Protein AF-A0A9W9A400-F1 (afdb_monomer_lite)

Sequence (236 aa):
MGVISFIRCAVALYGLTLEAFYPFDALPVSDEIKETLKAQAKNVNSSSAIISLSCLTSFLYLVAVFSVIHGAVRIAMYYRPKFRELVERCMAERALKAPNKKNHPKRTDLRSVMFNLLFSVLLIVNDIIFNRPEDASSFKEGVTERFEYLLQGVTSIAYAQFLALSCTFIFAVFFPAARAISRSCRQRRIAADKESRLTPSDMAEVEAEGQKTFILEQLVDLSDGFDAIFEKLESL

pLDDT: mean 72.25, std 14.84, range [34.72, 90.62]

Radius of gyration: 26.76 Å; chains: 1; bounding box: 77×36×77 Å

Organism: NCBI:txid40482

Foldseek 3Di:
DDPVLVVLVVLVVVLVVLVVCPVVPPPPDDPVVSVVSVVVSLVSLLVSLLVLVLVVLLVVVVVVVLVVLLVVLVVVVVVDVVLVVLLVVLVVVVVVVPPPPPDPPLVVVVVSVVVSNVVNVVSNVVSLQPVFPPPDPDSVRSSVVSVVVSCVSNVVVNVVSVVVVVVVVCCVLVVVLVVVVVVVVVVVVVVVVVCVVDDDDPPPPVVVVVNVSVNSSVSSVSNVVVVSVVVVVVVD

Secondary structure (DSSP, 8-state):
--HHHHHHHHHHHHHHHHHHT-SGGGS-S-HHHHHHHHHHHHHHHHHHHHHHHHHHHHHHHHHHHHHHHHHHHHHHHHH-HHHHHHHHHHHHHHHHH--------HHHHHHHHHHHHHHHHHHHHHHHHHT--TT-SSHHHHHHHHHHHHHHH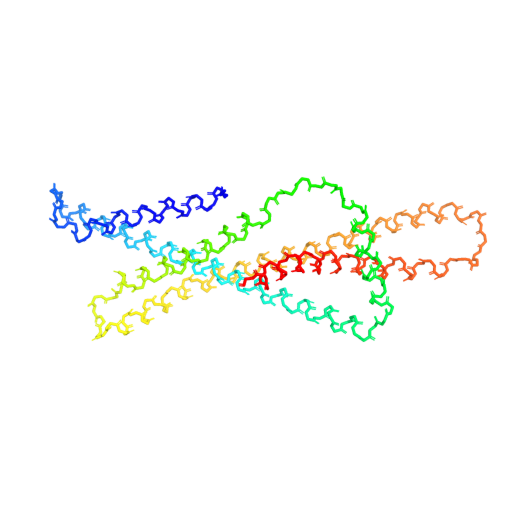HHHHHHHHHHHHHHHHHHHHHHHHHHHHHHHHHHHHHHHHHHTTS-GGGHHHHHHHHHHHHHHHHHHHHHHHHHHHHHHHHT-

Structure (mmCIF, N/CA/C/O backbone):
data_AF-A0A9W9A400-F1
#
_entry.id   AF-A0A9W9A400-F1
#
loop_
_atom_site.group_PDB
_atom_site.id
_atom_site.type_symbol
_atom_site.label_atom_id
_atom_site.label_alt_id
_atom_site.label_comp_id
_atom_site.label_asym_id
_atom_site.label_entity_id
_atom_site.label_seq_id
_atom_site.pdbx_PDB_ins_code
_atom_site.Cartn_x
_atom_site.Cartn_y
_atom_site.Cartn_z
_atom_site.occupancy
_atom_site.B_iso_or_equiv
_atom_site.auth_seq_id
_atom_site.auth_comp_id
_atom_site.auth_asym_id
_atom_site.auth_atom_id
_atom_site.pdbx_PDB_model_num
ATOM 1 N N . MET A 1 1 ? 10.697 -11.596 8.176 1.00 53.69 1 MET A N 1
ATOM 2 C CA . MET A 1 1 ? 9.603 -10.647 8.467 1.00 53.69 1 MET A CA 1
ATOM 3 C C . MET A 1 1 ? 10.269 -9.343 8.877 1.00 53.69 1 MET A C 1
ATOM 5 O O . MET A 1 1 ? 11.117 -9.388 9.757 1.00 53.69 1 MET A O 1
ATOM 9 N N . GLY A 1 2 ? 10.040 -8.238 8.163 1.00 67.06 2 GLY A N 1
ATOM 10 C CA . GLY A 1 2 ? 10.716 -6.967 8.466 1.00 67.06 2 GLY A CA 1
ATOM 11 C C . GLY A 1 2 ? 10.220 -6.350 9.778 1.00 67.06 2 GLY A C 1
ATOM 12 O O . GLY A 1 2 ? 9.081 -6.597 10.170 1.00 67.06 2 GLY A O 1
ATOM 13 N N . VAL A 1 3 ? 11.045 -5.518 10.424 1.00 69.50 3 VAL A N 1
ATOM 14 C CA . VAL A 1 3 ? 10.740 -4.843 11.707 1.00 69.50 3 VAL A CA 1
ATOM 15 C C . VAL A 1 3 ? 9.393 -4.105 11.666 1.00 69.50 3 VAL A C 1
ATOM 17 O O . VAL A 1 3 ? 8.606 -4.196 12.599 1.00 69.50 3 VAL A O 1
ATOM 20 N N . ILE A 1 4 ? 9.069 -3.464 10.540 1.00 67.75 4 ILE A N 1
ATOM 21 C CA . ILE A 1 4 ? 7.796 -2.752 10.335 1.00 67.75 4 ILE A CA 1
ATOM 22 C C . ILE A 1 4 ? 6.593 -3.711 10.347 1.00 67.75 4 ILE A C 1
ATOM 24 O O . ILE A 1 4 ? 5.561 -3.411 10.941 1.00 67.75 4 ILE A O 1
ATOM 28 N N . SER A 1 5 ? 6.723 -4.883 9.720 1.00 68.94 5 SER A N 1
ATOM 29 C CA . SER A 1 5 ? 5.661 -5.900 9.690 1.00 68.94 5 SER A CA 1
ATOM 30 C C . SER A 1 5 ? 5.451 -6.516 11.077 1.00 68.94 5 SER A C 1
ATOM 32 O O . SER A 1 5 ? 4.313 -6.740 11.480 1.00 68.94 5 SER A O 1
ATOM 34 N N . PHE A 1 6 ? 6.532 -6.696 11.846 1.00 75.38 6 PHE A N 1
ATOM 35 C CA . PHE A 1 6 ? 6.458 -7.141 13.238 1.00 75.38 6 PHE A CA 1
ATOM 36 C C . PHE A 1 6 ? 5.737 -6.124 14.134 1.00 75.38 6 PHE A C 1
ATOM 38 O O . PHE A 1 6 ? 4.809 -6.500 14.842 1.00 75.38 6 PHE A O 1
ATOM 45 N N . ILE A 1 7 ? 6.096 -4.836 14.052 1.00 76.69 7 ILE A N 1
ATOM 46 C CA . ILE A 1 7 ? 5.436 -3.767 14.821 1.00 76.69 7 ILE A CA 1
ATOM 47 C C . ILE A 1 7 ? 3.944 -3.697 14.478 1.00 76.69 7 ILE A C 1
ATOM 49 O O . ILE A 1 7 ? 3.112 -3.640 15.379 1.00 76.69 7 ILE A O 1
ATOM 53 N N . ARG A 1 8 ? 3.583 -3.771 13.189 1.00 73.94 8 ARG A N 1
ATOM 54 C CA . ARG A 1 8 ? 2.172 -3.794 12.769 1.00 73.94 8 ARG A CA 1
ATOM 55 C C . ARG A 1 8 ? 1.418 -4.993 13.333 1.00 73.94 8 ARG A C 1
ATOM 57 O O . ARG A 1 8 ? 0.301 -4.820 13.805 1.00 73.94 8 ARG A O 1
ATOM 64 N N . CYS A 1 9 ? 2.026 -6.180 13.320 1.00 76.31 9 CYS A N 1
ATOM 65 C CA . CYS A 1 9 ? 1.420 -7.367 13.920 1.00 76.31 9 CYS A CA 1
ATOM 66 C C . CYS A 1 9 ? 1.257 -7.216 15.435 1.00 76.31 9 CYS A C 1
ATOM 68 O O . CYS A 1 9 ? 0.213 -7.579 15.955 1.00 76.31 9 CYS A O 1
ATOM 70 N N . ALA A 1 10 ? 2.243 -6.652 16.138 1.00 80.50 10 ALA A N 1
ATOM 71 C CA . ALA A 1 10 ? 2.168 -6.436 17.581 1.00 80.50 10 ALA A CA 1
ATOM 72 C C . ALA A 1 10 ? 1.055 -5.445 17.964 1.00 80.50 10 ALA A C 1
ATOM 74 O O . ALA A 1 10 ? 0.279 -5.726 18.871 1.00 80.50 10 ALA A O 1
ATOM 75 N N . VAL A 1 11 ? 0.933 -4.325 17.243 1.00 78.69 11 VAL A N 1
ATOM 76 C CA . VAL A 1 11 ? -0.131 -3.326 17.466 1.00 78.69 11 VAL A CA 1
ATOM 77 C C . VAL A 1 11 ? -1.513 -3.916 17.188 1.00 78.69 11 VAL A C 1
ATOM 79 O O . VAL A 1 11 ? -2.446 -3.701 17.953 1.00 78.69 11 VAL A O 1
ATOM 82 N N . ALA A 1 12 ? -1.641 -4.697 16.120 1.00 75.19 12 ALA A N 1
ATOM 83 C CA . ALA A 1 12 ? -2.888 -5.363 15.776 1.00 75.19 12 ALA A CA 1
ATOM 84 C C . ALA A 1 12 ? -3.260 -6.482 16.758 1.00 75.19 12 ALA A C 1
ATOM 86 O O . ALA A 1 12 ? -4.414 -6.581 17.150 1.00 75.19 12 ALA A O 1
ATOM 87 N N . LEU A 1 13 ? -2.295 -7.295 17.200 1.00 81.38 13 LEU A N 1
ATOM 88 C CA . LEU A 1 13 ? -2.511 -8.291 18.252 1.00 81.38 13 LEU A CA 1
ATOM 89 C C . LEU A 1 13 ? -2.927 -7.623 19.560 1.00 81.38 13 LEU A C 1
ATOM 91 O O . LEU A 1 13 ? -3.799 -8.139 20.249 1.00 81.38 13 LEU A O 1
ATOM 95 N N . TYR A 1 14 ? -2.344 -6.470 19.886 1.00 79.81 14 TYR A N 1
ATOM 96 C CA . TYR A 1 14 ? -2.751 -5.679 21.039 1.00 79.81 14 TYR A CA 1
ATOM 97 C C . TYR A 1 14 ? -4.201 -5.186 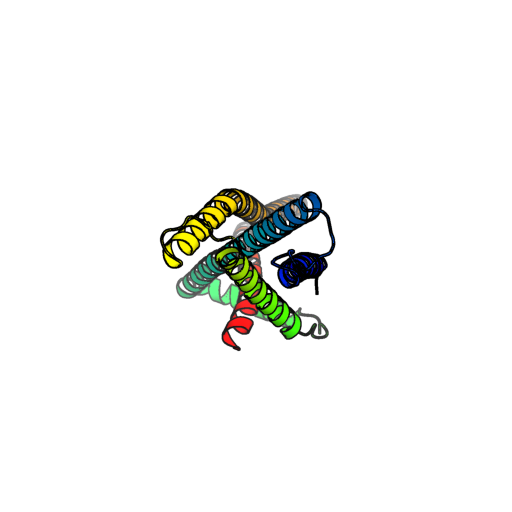20.909 1.00 79.81 14 TYR A C 1
ATOM 99 O O . TYR A 1 14 ? -4.983 -5.387 21.833 1.00 79.81 14 TYR A O 1
ATOM 107 N N . GLY A 1 15 ? -4.585 -4.636 19.750 1.00 74.50 15 GLY A N 1
ATOM 108 C CA . GLY A 1 15 ? -5.971 -4.244 19.460 1.00 74.50 15 GLY A CA 1
ATOM 109 C C . GLY A 1 15 ? -6.955 -5.414 19.565 1.00 74.50 15 GLY A C 1
ATOM 110 O O . GLY A 1 15 ? -7.919 -5.333 20.317 1.00 74.50 15 GLY A O 1
ATOM 111 N N . LEU A 1 16 ? -6.646 -6.544 18.922 1.00 75.75 16 LEU A N 1
ATOM 112 C CA . LEU A 1 16 ? -7.448 -7.774 18.994 1.00 75.75 16 LEU A CA 1
ATOM 113 C C . LEU A 1 16 ? -7.561 -8.318 20.422 1.00 75.75 16 LEU A C 1
ATOM 115 O O . LEU A 1 16 ? -8.601 -8.837 20.814 1.00 75.75 16 LEU A O 1
ATOM 119 N N . THR A 1 17 ? -6.492 -8.207 21.212 1.00 78.88 17 THR A N 1
ATOM 120 C CA . THR A 1 17 ? -6.514 -8.624 22.618 1.00 78.88 17 THR A CA 1
ATOM 121 C C . THR A 1 17 ? -7.458 -7.734 23.415 1.00 78.88 17 THR A C 1
ATOM 123 O O . THR A 1 17 ? -8.245 -8.254 24.194 1.00 78.88 17 THR A O 1
ATOM 126 N N . LEU A 1 18 ? -7.429 -6.414 23.202 1.00 74.19 18 LEU A N 1
ATOM 127 C CA . LEU A 1 18 ? -8.376 -5.493 23.836 1.00 74.19 18 LEU A CA 1
ATOM 128 C C . LEU A 1 18 ? -9.826 -5.788 23.420 1.00 74.19 18 LEU A C 1
ATOM 130 O O . LEU A 1 18 ? -10.710 -5.764 24.270 1.00 74.19 18 LEU A O 1
ATOM 134 N N . GLU A 1 19 ? -10.066 -6.122 22.152 1.00 72.00 19 GLU A N 1
ATOM 135 C CA . GLU A 1 19 ? -11.392 -6.515 21.654 1.00 72.00 19 GLU A CA 1
ATOM 136 C C . GLU A 1 19 ? -11.893 -7.839 22.231 1.00 72.00 19 GLU A C 1
ATOM 138 O O . GLU A 1 19 ? -13.085 -7.973 22.487 1.00 72.00 19 GLU A O 1
ATOM 143 N N . ALA A 1 20 ? -11.011 -8.809 22.483 1.00 74.88 20 ALA A N 1
ATOM 144 C CA . ALA A 1 20 ? -11.396 -10.085 23.089 1.00 74.88 20 ALA A CA 1
ATOM 145 C C . ALA A 1 20 ? -11.971 -9.924 24.508 1.00 74.88 20 ALA A C 1
ATOM 147 O O . ALA A 1 20 ? -12.692 -10.799 24.986 1.00 74.88 20 ALA A O 1
ATOM 148 N N . PHE A 1 21 ? -11.664 -8.807 25.173 1.00 73.69 21 PHE A N 1
ATOM 149 C CA . PHE A 1 21 ? -12.227 -8.441 26.470 1.00 73.69 21 PHE A CA 1
ATOM 150 C C . PHE A 1 21 ? -13.406 -7.464 26.358 1.00 73.69 21 PHE A C 1
ATOM 152 O O . PHE A 1 21 ? -13.886 -6.996 27.387 1.00 73.69 21 PHE A O 1
ATOM 159 N N . TYR A 1 22 ? -13.879 -7.156 25.144 1.00 68.38 22 TYR A N 1
ATOM 160 C CA . TYR A 1 22 ? -15.044 -6.306 24.922 1.00 68.38 22 TYR A CA 1
ATOM 161 C C . TYR A 1 22 ? -16.354 -7.125 24.937 1.00 68.38 22 TYR A C 1
ATOM 163 O O . TYR A 1 22 ? -16.426 -8.168 24.284 1.00 68.38 22 TYR A O 1
ATOM 171 N N . PRO A 1 23 ? -17.422 -6.650 25.606 1.00 65.38 23 PRO A N 1
ATOM 172 C CA . PRO A 1 23 ? -17.461 -5.461 26.454 1.00 65.38 23 PRO A CA 1
ATOM 173 C C . PRO A 1 23 ? -16.720 -5.696 27.783 1.00 65.38 23 PRO A C 1
ATOM 175 O O . PRO A 1 23 ? -16.817 -6.769 28.379 1.00 65.38 23 PRO A O 1
ATOM 178 N N . PHE A 1 24 ? -15.996 -4.679 28.268 1.00 75.44 24 PHE A N 1
ATOM 179 C CA . PHE A 1 24 ? -15.143 -4.743 29.472 1.00 75.44 24 PHE A CA 1
ATOM 180 C C . PHE A 1 24 ? -15.926 -4.901 30.795 1.00 75.44 24 PHE A C 1
ATOM 182 O O . PHE A 1 24 ? -15.381 -4.714 31.884 1.00 75.44 24 PHE A O 1
ATOM 189 N N . ASP A 1 25 ? -17.206 -5.258 30.717 1.00 66.88 25 ASP A N 1
ATOM 190 C CA . ASP A 1 25 ? -18.151 -5.356 31.827 1.00 66.88 25 ASP A CA 1
ATOM 191 C C . ASP A 1 25 ? -17.768 -6.457 32.817 1.00 66.88 25 ASP A C 1
ATOM 193 O O . ASP A 1 25 ? -17.980 -6.315 34.020 1.00 66.88 25 ASP A O 1
ATOM 197 N N . ALA A 1 26 ? -17.153 -7.530 32.313 1.00 71.81 26 ALA A N 1
ATOM 198 C CA . ALA A 1 26 ? -16.710 -8.671 33.107 1.00 71.81 26 ALA A CA 1
ATOM 199 C C . ALA A 1 26 ? -15.406 -8.413 33.887 1.00 71.81 26 ALA A C 1
ATOM 201 O O . ALA A 1 26 ? -15.023 -9.235 34.722 1.00 71.81 26 ALA A O 1
ATOM 202 N N . LEU A 1 27 ? -14.705 -7.300 33.629 1.00 75.50 27 LEU A N 1
ATOM 203 C CA . LEU A 1 27 ? -13.474 -6.970 34.341 1.00 75.50 27 LEU A CA 1
ATOM 204 C C . LEU A 1 27 ? -13.799 -6.293 35.687 1.00 75.50 27 LEU A C 1
ATOM 206 O O . LEU A 1 27 ? -14.535 -5.301 35.707 1.00 75.50 27 LEU A O 1
ATOM 210 N N . PRO A 1 28 ? -13.223 -6.765 36.813 1.00 80.88 28 PRO A N 1
ATOM 211 C CA . PRO A 1 28 ? -13.422 -6.183 38.142 1.00 80.88 28 PRO A CA 1
ATOM 212 C C . PRO A 1 28 ? -12.569 -4.914 38.321 1.00 80.88 28 PRO A C 1
ATOM 214 O O . PRO A 1 28 ? -11.725 -4.825 39.210 1.00 80.88 28 PRO A O 1
ATOM 217 N N . VAL A 1 29 ? -12.749 -3.942 37.431 1.00 83.75 29 VAL A N 1
ATOM 218 C CA . VAL A 1 29 ? -12.046 -2.652 37.407 1.00 83.75 29 VAL A CA 1
ATOM 219 C C . VAL A 1 29 ? -13.053 -1.506 37.465 1.00 83.75 29 VAL A C 1
ATOM 221 O O . VAL A 1 29 ? -14.236 -1.704 37.184 1.00 83.75 29 VAL A O 1
ATOM 224 N N . SER A 1 30 ? -12.594 -0.313 37.852 1.00 87.44 30 SER A N 1
ATOM 225 C CA . SER A 1 30 ? -13.452 0.873 37.926 1.00 87.44 30 SER A CA 1
ATOM 226 C C . SER A 1 30 ? -13.994 1.268 36.551 1.00 87.44 30 SER A C 1
ATOM 228 O O . SER A 1 30 ? -13.349 1.037 35.526 1.00 87.44 30 SER A O 1
ATOM 230 N N . ASP A 1 31 ? -15.161 1.912 36.531 1.00 84.56 31 ASP A N 1
ATOM 231 C CA . ASP A 1 31 ? -15.805 2.353 35.287 1.00 84.56 31 ASP A CA 1
ATOM 232 C C . ASP A 1 31 ? -14.928 3.341 34.499 1.00 84.56 31 ASP A C 1
ATOM 234 O O . ASP A 1 31 ? -14.862 3.279 33.275 1.00 84.56 31 ASP A O 1
ATOM 238 N N . GLU A 1 32 ? -14.145 4.171 35.193 1.00 86.12 32 GLU A N 1
ATOM 239 C CA . GLU A 1 32 ? -13.157 5.067 34.576 1.00 86.12 32 GLU A CA 1
ATOM 240 C C . GLU A 1 32 ? -12.069 4.300 33.798 1.00 86.12 32 GLU A C 1
ATOM 242 O O . GLU A 1 32 ? -11.685 4.688 32.690 1.00 86.12 32 GLU A O 1
ATOM 247 N N . ILE A 1 33 ? -11.599 3.169 34.339 1.00 84.31 33 ILE A N 1
ATOM 248 C CA . ILE A 1 33 ? -10.627 2.303 33.656 1.00 84.31 33 ILE A CA 1
ATOM 249 C C . ILE A 1 33 ? -11.282 1.629 32.445 1.00 84.31 33 ILE A C 1
ATOM 251 O O . ILE A 1 33 ? -10.643 1.523 31.397 1.00 84.31 33 ILE A O 1
ATOM 255 N N . LYS A 1 34 ? -12.552 1.216 32.544 1.00 81.94 34 LYS A N 1
ATOM 256 C CA . LYS A 1 34 ? -13.293 0.611 31.422 1.00 81.94 34 LYS A CA 1
ATOM 257 C C . LYS A 1 34 ? -13.470 1.588 30.263 1.00 81.94 34 LYS A C 1
ATOM 259 O O . LYS A 1 34 ? -13.179 1.228 29.124 1.00 81.94 34 LYS A O 1
ATOM 264 N N . GLU A 1 35 ? -13.873 2.825 30.547 1.00 84.25 35 GLU A N 1
ATOM 265 C CA . GLU A 1 35 ? -14.009 3.875 29.530 1.00 84.25 35 GLU A CA 1
ATOM 266 C C . GLU A 1 35 ? -12.662 4.213 28.882 1.00 84.25 35 GLU A C 1
ATOM 268 O O . GLU A 1 35 ? -12.559 4.337 27.659 1.00 84.25 35 GLU A O 1
ATOM 273 N N . THR A 1 36 ? -11.590 4.259 29.679 1.00 86.75 36 THR A N 1
ATOM 274 C CA . THR A 1 36 ? -10.231 4.468 29.160 1.00 86.75 36 THR A CA 1
ATOM 275 C C . THR A 1 36 ? -9.800 3.330 28.229 1.00 86.75 36 THR A C 1
ATOM 277 O O . THR A 1 36 ? -9.277 3.585 27.143 1.00 86.75 36 THR A O 1
ATOM 280 N N . LEU A 1 37 ? -10.057 2.072 28.605 1.00 83.25 37 LEU A N 1
ATOM 281 C CA . LEU A 1 37 ? -9.760 0.901 27.774 1.00 83.25 37 LEU A CA 1
ATOM 282 C C . LEU A 1 37 ? -10.594 0.885 26.486 1.00 83.25 37 LEU A C 1
ATOM 284 O O . LEU A 1 37 ? -10.052 0.595 25.418 1.00 83.25 37 LEU A O 1
ATOM 288 N N . LYS A 1 38 ? -11.878 1.265 26.555 1.00 82.81 38 LYS A N 1
ATOM 289 C CA . LYS A 1 38 ? -12.756 1.423 25.383 1.00 82.81 38 LYS A CA 1
ATOM 290 C C . LYS A 1 38 ? -12.210 2.479 24.423 1.00 82.81 38 LYS A C 1
ATOM 292 O O . LYS A 1 38 ? -12.073 2.211 23.227 1.00 82.81 38 LYS A O 1
ATOM 297 N N . ALA A 1 39 ? -11.826 3.647 24.937 1.00 84.00 39 ALA A N 1
ATOM 298 C CA . ALA A 1 39 ? -11.221 4.709 24.139 1.00 84.00 39 ALA A CA 1
ATOM 299 C C . ALA A 1 39 ? -9.888 4.271 23.509 1.00 84.00 39 ALA A C 1
ATOM 301 O O . ALA A 1 39 ? -9.633 4.540 22.332 1.00 84.00 39 ALA A O 1
ATOM 302 N N . GLN A 1 40 ? -9.052 3.551 24.262 1.00 84.19 40 GLN A N 1
ATOM 303 C CA . GLN A 1 40 ? -7.773 3.047 23.774 1.00 84.19 40 GLN A CA 1
ATOM 304 C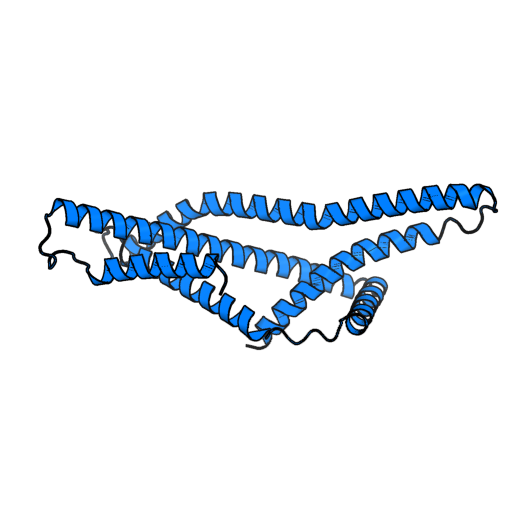 C . GLN A 1 40 ? -7.951 2.000 22.669 1.00 84.19 40 GLN A C 1
ATOM 306 O O . GLN A 1 40 ? -7.300 2.115 21.630 1.00 84.19 40 GLN A O 1
ATOM 311 N N . ALA A 1 41 ? -8.848 1.027 22.850 1.00 82.88 41 ALA A N 1
ATOM 312 C CA . ALA A 1 41 ? -9.163 0.014 21.843 1.00 82.88 41 ALA A CA 1
ATOM 313 C C . ALA A 1 41 ? -9.656 0.668 20.544 1.00 82.88 41 ALA A C 1
ATOM 315 O O . ALA A 1 41 ? -9.104 0.421 19.469 1.00 82.88 41 ALA A O 1
ATOM 316 N N . LYS A 1 42 ? -10.607 1.607 20.657 1.00 83.44 42 LYS A N 1
ATOM 317 C CA . LYS A 1 42 ? -11.120 2.386 19.523 1.00 83.44 42 LYS A CA 1
ATOM 318 C C . LYS A 1 42 ? -10.006 3.139 18.795 1.00 83.44 42 LYS A C 1
ATOM 320 O O . LYS A 1 42 ? -9.920 3.078 17.570 1.00 83.44 42 LYS A O 1
ATOM 325 N N . ASN A 1 43 ? -9.123 3.814 19.530 1.00 85.19 43 ASN A N 1
ATOM 326 C CA . ASN A 1 43 ? -8.039 4.597 18.938 1.00 85.19 43 ASN A CA 1
ATOM 327 C C . ASN A 1 43 ? -6.974 3.722 18.254 1.00 85.19 43 ASN A C 1
ATOM 329 O O . ASN A 1 43 ? -6.519 4.043 17.152 1.00 85.19 43 ASN A O 1
ATOM 333 N N . VAL A 1 44 ? -6.591 2.603 18.878 1.00 85.69 44 VAL A N 1
ATOM 334 C CA . VAL A 1 44 ? -5.625 1.646 18.315 1.00 85.69 44 VAL A CA 1
ATOM 335 C C . VAL A 1 44 ? -6.175 1.034 17.031 1.00 85.69 44 VAL A C 1
ATOM 337 O O . VAL A 1 44 ? -5.480 1.038 16.012 1.00 85.69 44 VAL A O 1
ATOM 340 N N . ASN A 1 45 ? -7.432 0.592 17.044 1.00 85.88 45 ASN A N 1
ATOM 341 C CA . ASN A 1 45 ? -8.095 0.037 15.869 1.00 85.88 45 ASN A CA 1
ATOM 342 C C . ASN A 1 45 ? -8.186 1.062 14.740 1.00 85.88 45 ASN A C 1
ATOM 344 O O . ASN A 1 45 ? -7.706 0.788 13.639 1.00 85.88 45 ASN A O 1
ATOM 348 N N . SER A 1 46 ? -8.659 2.274 15.042 1.00 86.25 46 SER A N 1
ATOM 349 C CA . SER A 1 46 ? -8.758 3.368 14.072 1.00 86.25 46 SER A CA 1
ATOM 350 C C . SER A 1 46 ? -7.405 3.696 13.446 1.00 86.25 46 SER A C 1
ATOM 352 O O . SER A 1 46 ? -7.281 3.791 12.226 1.00 86.25 46 SER A O 1
ATOM 354 N N . SER A 1 47 ? -6.361 3.829 14.265 1.00 84.88 47 SER A N 1
ATOM 355 C CA . SER A 1 47 ? -5.008 4.122 13.785 1.00 84.88 47 SER A CA 1
ATOM 356 C C . SER A 1 47 ? -4.460 2.981 12.924 1.00 84.88 47 SER A C 1
ATOM 358 O O . SER A 1 47 ? -3.861 3.216 11.873 1.00 84.88 47 SER A O 1
ATOM 360 N N . SER A 1 48 ? -4.697 1.731 13.331 1.00 86.19 48 SER A N 1
ATOM 361 C CA . SER A 1 48 ? -4.256 0.548 12.589 1.00 86.19 48 SER A CA 1
ATOM 362 C C . SER A 1 48 ? -4.954 0.417 11.231 1.00 86.19 48 SER A C 1
ATOM 364 O O . SER A 1 48 ? -4.298 0.066 10.244 1.00 86.19 48 SER A O 1
ATOM 366 N N . ALA A 1 49 ? -6.241 0.766 11.151 1.00 87.56 49 ALA A N 1
ATOM 367 C CA . ALA A 1 49 ? -7.021 0.785 9.921 1.00 87.56 49 ALA A CA 1
ATOM 368 C C . ALA A 1 49 ? -6.545 1.891 8.974 1.00 87.56 49 ALA A C 1
ATOM 370 O O . ALA A 1 49 ? -6.305 1.612 7.801 1.00 87.56 49 ALA A O 1
ATOM 371 N N . ILE A 1 50 ? -6.298 3.105 9.482 1.00 87.75 50 ILE A N 1
ATOM 372 C CA . ILE A 1 50 ? -5.750 4.222 8.693 1.00 87.75 50 ILE A CA 1
ATOM 373 C C . ILE A 1 50 ? -4.383 3.854 8.102 1.00 87.75 50 ILE A C 1
ATOM 375 O O . ILE A 1 50 ? -4.169 3.996 6.898 1.00 87.75 50 ILE A O 1
ATOM 379 N N . ILE A 1 51 ? -3.463 3.324 8.917 1.00 86.94 51 ILE A N 1
ATOM 380 C CA . ILE A 1 51 ? -2.137 2.886 8.447 1.00 86.94 51 ILE A CA 1
ATOM 381 C C . ILE A 1 51 ? -2.273 1.778 7.395 1.00 86.94 51 ILE A C 1
ATOM 383 O O . ILE A 1 51 ? -1.553 1.766 6.394 1.00 86.94 51 ILE A O 1
ATOM 387 N N . SER A 1 52 ? -3.199 0.844 7.608 1.00 88.50 52 SER A N 1
ATOM 388 C CA . SER A 1 52 ? -3.429 -0.284 6.707 1.00 88.50 52 SER A CA 1
ATOM 389 C C . SER A 1 52 ? -4.008 0.143 5.366 1.00 88.50 52 SER A C 1
ATOM 391 O O . SER A 1 52 ? -3.496 -0.276 4.328 1.00 88.50 52 SER A O 1
ATOM 393 N N . LEU A 1 53 ? -5.003 1.027 5.378 1.00 89.31 53 LEU A N 1
ATOM 394 C CA . LEU A 1 53 ? -5.600 1.597 4.178 1.00 89.31 53 LEU A CA 1
ATOM 395 C C . LEU A 1 53 ? -4.586 2.465 3.421 1.00 89.31 53 LEU A C 1
ATOM 397 O O . LEU A 1 53 ? -4.448 2.326 2.213 1.00 89.31 53 LEU A O 1
ATOM 401 N N . SER A 1 54 ? -3.783 3.262 4.124 1.00 86.69 54 SER A N 1
ATOM 402 C CA . SER A 1 54 ? -2.672 4.019 3.534 1.00 86.69 54 SER A CA 1
ATOM 403 C C . SER A 1 54 ? -1.632 3.116 2.847 1.00 86.69 54 SER A C 1
ATOM 405 O O . SER A 1 54 ? -1.200 3.400 1.725 1.00 86.69 54 SER A O 1
ATOM 407 N N . CYS A 1 55 ? -1.264 1.993 3.472 1.00 84.81 55 CYS A N 1
ATOM 408 C CA . CYS A 1 55 ? -0.368 1.004 2.869 1.00 84.81 55 CYS A CA 1
ATOM 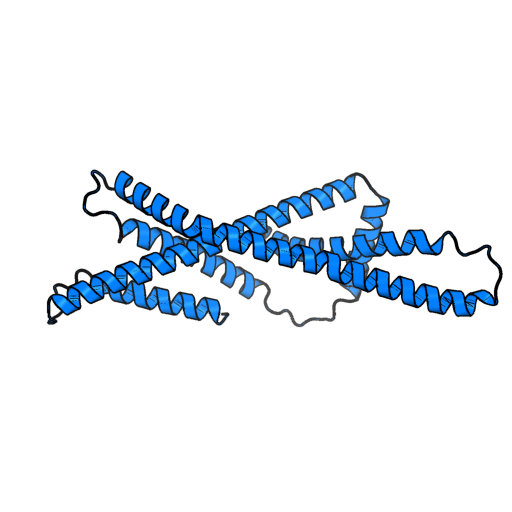409 C C . CYS A 1 55 ? -0.977 0.347 1.625 1.00 84.81 55 CYS A C 1
ATOM 411 O O . CYS A 1 55 ? -0.274 0.169 0.630 1.00 84.81 55 CYS A O 1
ATOM 413 N N . LEU A 1 56 ? -2.267 0.002 1.668 1.00 88.44 56 LEU A N 1
ATOM 414 C CA . LEU A 1 56 ? -2.978 -0.589 0.535 1.00 88.44 56 LEU A CA 1
ATOM 415 C C . LEU A 1 56 ? -3.048 0.391 -0.642 1.00 88.44 56 LEU A C 1
ATOM 417 O O . LEU A 1 56 ? -2.687 0.039 -1.761 1.00 88.44 56 LEU A O 1
ATOM 421 N N . THR A 1 57 ? -3.424 1.640 -0.374 1.00 87.31 57 THR A N 1
ATOM 422 C CA . THR A 1 57 ? -3.478 2.718 -1.367 1.00 87.31 57 THR A CA 1
ATOM 423 C C . THR A 1 57 ? -2.108 2.980 -1.995 1.00 87.31 57 THR A C 1
ATOM 425 O O . THR A 1 57 ? -1.997 3.076 -3.216 1.00 87.31 57 THR A O 1
ATOM 428 N N . SER A 1 58 ? -1.043 3.018 -1.188 1.00 83.69 58 SER A N 1
ATOM 429 C CA . SER A 1 58 ? 0.332 3.151 -1.690 1.00 83.69 58 SER A CA 1
ATOM 430 C C . SER A 1 58 ? 0.746 1.969 -2.570 1.00 83.69 58 SER A C 1
ATOM 432 O O . SER A 1 58 ? 1.355 2.164 -3.620 1.00 83.69 58 SER A O 1
ATOM 434 N N . PHE A 1 59 ? 0.402 0.742 -2.172 1.00 84.94 59 PHE A N 1
ATOM 435 C CA . PHE A 1 59 ? 0.684 -0.454 -2.963 1.00 84.94 59 PHE A CA 1
ATOM 436 C C . PHE A 1 59 ? -0.034 -0.416 -4.319 1.00 84.94 59 PHE A C 1
ATOM 438 O O . PHE A 1 59 ? 0.603 -0.625 -5.349 1.00 84.94 59 PHE A O 1
ATOM 445 N N . LEU A 1 60 ? -1.328 -0.083 -4.334 1.00 87.12 60 LEU A N 1
ATOM 446 C CA . LEU A 1 60 ? -2.112 0.050 -5.565 1.00 87.12 60 LEU A CA 1
ATOM 447 C C . LEU A 1 60 ? -1.555 1.140 -6.485 1.00 87.12 60 LEU A C 1
ATOM 449 O O . LEU A 1 60 ? -1.449 0.929 -7.691 1.00 87.12 60 LEU A O 1
ATOM 453 N N . TYR A 1 61 ? -1.146 2.277 -5.920 1.00 85.00 61 TYR A N 1
ATOM 454 C CA . TYR A 1 61 ? -0.499 3.344 -6.677 1.00 85.00 61 TYR A CA 1
ATOM 455 C C . TYR A 1 61 ? 0.798 2.872 -7.341 1.00 85.00 61 TYR A C 1
ATOM 457 O O . TYR A 1 61 ? 0.995 3.109 -8.530 1.00 85.00 61 TYR A O 1
ATOM 465 N N . LEU A 1 62 ? 1.660 2.159 -6.608 1.00 82.69 62 LEU A N 1
ATOM 466 C CA . LEU A 1 62 ? 2.889 1.600 -7.173 1.00 82.69 62 LEU A CA 1
ATOM 467 C C . LEU A 1 62 ? 2.584 0.622 -8.312 1.00 82.69 62 LEU A C 1
ATOM 469 O O . LEU A 1 62 ? 3.166 0.747 -9.385 1.00 82.69 62 LEU A O 1
ATOM 473 N N . VAL A 1 63 ? 1.634 -0.298 -8.119 1.00 83.88 63 VAL A N 1
ATOM 474 C CA . VAL A 1 63 ? 1.195 -1.228 -9.174 1.00 83.88 63 VAL A CA 1
ATOM 475 C C . VAL A 1 63 ? 0.696 -0.470 -10.408 1.00 83.88 63 VAL A C 1
ATOM 477 O O . VAL A 1 63 ? 1.061 -0.828 -11.528 1.00 83.88 63 VAL A O 1
ATOM 480 N N . ALA A 1 64 ? -0.083 0.599 -10.226 1.00 84.75 64 ALA A N 1
ATOM 481 C CA . ALA A 1 64 ? -0.588 1.418 -11.325 1.00 84.75 64 ALA A CA 1
ATOM 482 C C . ALA A 1 64 ? 0.542 2.136 -12.081 1.00 84.75 64 ALA A C 1
ATOM 484 O O . ALA A 1 64 ? 0.624 2.028 -13.304 1.00 84.75 64 ALA A O 1
ATOM 485 N N . VAL A 1 65 ? 1.446 2.816 -11.366 1.00 82.38 65 VAL A N 1
ATOM 486 C CA . VAL A 1 65 ? 2.613 3.490 -11.961 1.00 82.38 65 VAL A CA 1
ATOM 487 C C . VAL A 1 65 ? 3.467 2.496 -12.743 1.00 82.38 65 VAL A C 1
ATOM 489 O O . VAL A 1 65 ? 3.832 2.763 -13.888 1.00 82.38 65 VAL A O 1
ATOM 492 N N . PHE A 1 66 ? 3.737 1.324 -12.169 1.00 79.31 66 PHE A N 1
ATOM 493 C CA . PHE A 1 66 ? 4.520 0.291 -12.841 1.00 79.31 66 PHE A CA 1
ATOM 494 C C . PHE A 1 66 ? 3.818 -0.279 -14.067 1.00 79.31 66 PHE A C 1
ATOM 496 O O . PHE A 1 66 ? 4.462 -0.435 -15.100 1.00 79.31 66 PHE A O 1
ATOM 503 N N . SER A 1 67 ? 2.507 -0.505 -14.002 1.00 78.38 67 SER A N 1
ATOM 504 C CA . SER A 1 67 ? 1.724 -0.969 -15.154 1.00 78.38 67 SER A CA 1
ATOM 505 C C . SER A 1 67 ? 1.778 0.033 -16.313 1.00 78.38 67 SER A C 1
ATOM 507 O O . SER A 1 67 ? 1.939 -0.360 -17.467 1.00 78.38 67 SER A O 1
ATOM 509 N N . VAL A 1 68 ? 1.706 1.336 -16.014 1.00 82.75 68 VAL A N 1
ATOM 510 C CA . VAL A 1 68 ? 1.819 2.402 -17.022 1.00 82.75 68 VAL A CA 1
ATOM 511 C C . VAL A 1 68 ? 3.221 2.447 -17.632 1.00 82.75 68 VAL A C 1
ATOM 513 O O . VAL A 1 68 ? 3.347 2.504 -18.856 1.00 82.75 68 VAL A O 1
ATOM 516 N N . ILE A 1 69 ? 4.274 2.392 -16.809 1.00 80.44 69 ILE A N 1
ATOM 517 C CA . ILE A 1 69 ? 5.666 2.384 -17.289 1.00 80.44 69 ILE A CA 1
ATOM 518 C C . ILE A 1 69 ? 5.913 1.164 -18.179 1.00 80.44 69 ILE A C 1
ATOM 520 O O . ILE A 1 69 ? 6.433 1.308 -19.283 1.00 80.44 69 ILE A O 1
ATOM 524 N N . HIS A 1 70 ? 5.507 -0.024 -17.731 1.00 75.62 70 HIS A N 1
ATOM 525 C CA . HIS A 1 70 ? 5.678 -1.269 -18.478 1.00 75.62 70 HIS A CA 1
ATOM 526 C C . HIS A 1 70 ? 4.934 -1.237 -19.813 1.00 75.62 70 HIS A C 1
ATOM 528 O O . HIS A 1 70 ? 5.521 -1.509 -20.860 1.00 75.62 70 HIS A O 1
ATOM 534 N N . GLY A 1 71 ? 3.674 -0.790 -19.802 1.00 77.31 71 GLY A N 1
ATOM 535 C CA . GLY A 1 71 ? 2.894 -0.581 -21.018 1.00 77.31 71 GLY A CA 1
ATOM 536 C C . GLY A 1 71 ? 3.583 0.379 -21.991 1.00 77.31 71 GLY A C 1
ATOM 537 O O . GLY A 1 71 ? 3.697 0.076 -23.179 1.00 77.31 71 GLY A O 1
ATOM 538 N N . ALA A 1 72 ? 4.118 1.498 -21.494 1.00 77.50 72 ALA A N 1
ATOM 539 C CA . ALA A 1 72 ? 4.857 2.459 -22.309 1.00 77.50 72 ALA A CA 1
ATOM 540 C C . ALA A 1 72 ? 6.142 1.858 -22.909 1.00 77.50 72 ALA A C 1
ATOM 542 O O . ALA A 1 72 ? 6.417 2.066 -24.092 1.00 77.50 72 ALA A O 1
ATOM 543 N N . VAL A 1 73 ? 6.902 1.076 -22.134 1.00 76.50 73 VAL A N 1
ATOM 544 C CA . VAL A 1 73 ? 8.104 0.370 -22.612 1.00 76.50 73 VAL A CA 1
ATOM 545 C C . VAL A 1 73 ? 7.739 -0.658 -23.683 1.00 76.50 73 VAL A C 1
ATOM 547 O O . VAL A 1 73 ? 8.366 -0.681 -24.742 1.00 76.50 73 VAL A O 1
ATOM 550 N N . ARG A 1 74 ? 6.687 -1.458 -23.471 1.00 77.50 74 ARG A N 1
ATOM 551 C CA . ARG A 1 74 ? 6.202 -2.447 -24.447 1.00 77.50 74 ARG A CA 1
ATOM 552 C C . ARG A 1 74 ? 5.788 -1.790 -25.763 1.00 77.50 74 ARG A C 1
ATOM 554 O O . ARG A 1 74 ? 6.162 -2.266 -26.834 1.00 77.50 74 ARG A O 1
ATOM 561 N N . ILE A 1 75 ? 5.076 -0.668 -25.687 1.00 80.56 75 ILE A N 1
ATOM 562 C CA . ILE A 1 75 ? 4.710 0.139 -26.856 1.00 80.56 75 ILE A CA 1
ATOM 563 C C . ILE A 1 75 ? 5.970 0.676 -27.554 1.00 80.56 75 ILE A C 1
ATOM 565 O O . ILE A 1 75 ? 6.094 0.565 -28.774 1.00 80.56 75 ILE A O 1
ATOM 569 N N . ALA A 1 76 ? 6.937 1.211 -26.806 1.00 74.75 76 ALA A N 1
ATOM 570 C CA . ALA A 1 76 ? 8.187 1.712 -27.374 1.00 74.75 76 ALA A CA 1
ATOM 571 C C . ALA A 1 76 ? 8.987 0.610 -28.091 1.00 74.75 76 ALA A C 1
ATOM 573 O O . ALA A 1 76 ? 9.491 0.851 -29.188 1.00 74.75 76 ALA A O 1
ATOM 574 N N . MET A 1 77 ? 9.052 -0.600 -27.522 1.00 76.50 77 MET A N 1
ATOM 575 C CA . MET A 1 77 ? 9.674 -1.769 -28.158 1.00 76.50 77 MET A CA 1
ATOM 576 C C . MET A 1 77 ? 8.967 -2.172 -29.451 1.00 76.50 77 MET A C 1
ATOM 578 O O . MET A 1 77 ? 9.636 -2.513 -30.424 1.00 76.50 77 MET A O 1
ATOM 582 N N . TYR A 1 78 ? 7.634 -2.102 -29.483 1.00 80.62 78 TYR A N 1
ATOM 583 C CA . TYR A 1 78 ? 6.855 -2.428 -30.677 1.00 80.62 78 TYR A CA 1
ATOM 584 C C . TYR A 1 78 ? 7.151 -1.469 -31.839 1.00 80.62 78 TYR A C 1
ATOM 586 O O . TYR A 1 78 ? 7.394 -1.906 -32.961 1.00 80.62 78 TYR A O 1
ATOM 594 N N . TYR A 1 79 ? 7.186 -0.161 -31.572 1.00 81.50 79 TYR A N 1
ATOM 595 C CA . TYR A 1 79 ? 7.380 0.848 -32.619 1.00 81.50 79 TYR A CA 1
ATOM 596 C C . TYR A 1 79 ? 8.850 1.122 -32.971 1.00 81.50 79 TYR A C 1
ATOM 598 O O . TYR A 1 79 ? 9.125 1.750 -33.995 1.00 81.50 79 TYR A O 1
ATOM 606 N N . ARG A 1 80 ? 9.815 0.696 -32.144 1.00 79.31 80 ARG A N 1
ATOM 607 C CA . ARG A 1 80 ? 11.247 0.950 -32.368 1.00 79.31 80 ARG A CA 1
ATOM 608 C C . ARG A 1 80 ? 12.057 -0.353 -32.313 1.00 79.31 80 ARG A C 1
ATOM 610 O O . ARG A 1 80 ? 12.545 -0.716 -31.245 1.00 79.31 80 ARG A O 1
ATOM 617 N N . PRO A 1 81 ? 12.325 -1.010 -33.456 1.00 78.56 81 PRO A N 1
ATOM 618 C CA . PRO A 1 81 ? 13.095 -2.259 -33.479 1.00 78.56 81 PRO A CA 1
ATOM 619 C C . PRO A 1 81 ? 14.524 -2.089 -32.938 1.00 78.56 81 PRO A C 1
ATOM 621 O O . PRO A 1 81 ? 14.983 -2.915 -32.160 1.00 78.56 81 PRO A O 1
ATOM 624 N N . LYS A 1 82 ? 15.183 -0.953 -33.215 1.00 73.62 82 LYS A N 1
ATOM 625 C CA . LYS A 1 82 ? 16.500 -0.625 -32.628 1.00 73.62 82 LYS A CA 1
ATOM 626 C C . LYS A 1 82 ? 16.470 -0.482 -31.100 1.00 73.62 82 LYS A C 1
ATOM 628 O O . LYS A 1 82 ? 17.468 -0.727 -30.437 1.00 73.62 82 LYS A O 1
ATOM 633 N N . PHE A 1 83 ? 15.340 -0.043 -30.539 1.00 69.81 83 PHE A N 1
ATOM 634 C CA . PHE A 1 83 ? 15.150 0.025 -29.088 1.00 69.81 83 PHE A CA 1
ATOM 635 C C . PHE A 1 83 ? 15.009 -1.386 -28.520 1.00 69.81 83 PHE A C 1
ATOM 637 O O . PHE A 1 83 ? 15.671 -1.720 -27.546 1.00 69.81 83 PHE A O 1
ATOM 644 N N . ARG A 1 84 ? 14.210 -2.230 -29.178 1.00 75.75 84 ARG A N 1
ATOM 645 C CA . ARG A 1 84 ? 14.019 -3.633 -28.811 1.00 75.75 84 ARG A CA 1
ATOM 646 C C . ARG A 1 84 ? 15.329 -4.427 -28.802 1.00 75.75 84 ARG A C 1
ATOM 648 O O . ARG A 1 84 ? 15.620 -5.064 -27.798 1.00 75.75 84 ARG A O 1
ATOM 655 N N . GLU A 1 85 ? 16.135 -4.347 -29.860 1.00 73.81 85 GLU A N 1
ATOM 656 C CA . GLU A 1 85 ? 17.437 -5.038 -29.928 1.00 73.81 85 GLU A CA 1
ATOM 657 C C . GLU A 1 85 ? 18.364 -4.636 -28.773 1.00 73.81 85 GLU A C 1
ATOM 659 O O . GLU A 1 85 ? 19.090 -5.457 -28.217 1.00 73.81 85 GLU A O 1
ATOM 664 N N . LEU A 1 86 ? 18.319 -3.365 -28.376 1.00 70.69 86 LEU A N 1
ATOM 665 C CA . LEU A 1 86 ? 19.142 -2.826 -27.299 1.00 70.69 86 LEU A CA 1
ATOM 666 C C . LEU A 1 86 ? 18.644 -3.278 -25.915 1.00 70.69 86 LEU A C 1
ATOM 668 O O . LEU A 1 86 ? 19.463 -3.608 -25.056 1.00 70.69 86 LEU A O 1
ATOM 672 N N . VAL A 1 87 ? 17.321 -3.363 -25.719 1.00 70.38 87 VAL A N 1
ATOM 673 C CA . VAL A 1 87 ? 16.695 -3.960 -24.523 1.00 70.38 87 VAL A CA 1
ATOM 674 C C . VAL A 1 87 ? 17.074 -5.439 -24.401 1.00 70.38 87 VAL A C 1
ATOM 676 O O . VAL A 1 87 ? 17.573 -5.858 -23.360 1.00 70.38 87 VAL A O 1
ATOM 679 N N . GLU A 1 88 ? 16.911 -6.214 -25.477 1.00 76.94 88 GLU A N 1
ATOM 680 C CA . GLU A 1 88 ? 17.246 -7.645 -25.521 1.00 76.94 88 GLU A CA 1
ATOM 681 C C . GLU A 1 88 ? 18.749 -7.887 -25.278 1.00 76.94 88 GLU A C 1
ATOM 683 O O . GLU A 1 88 ? 19.126 -8.801 -24.541 1.00 76.94 88 GLU A O 1
ATOM 688 N N . ARG A 1 89 ? 19.624 -7.027 -25.816 1.00 74.56 89 ARG A N 1
ATOM 689 C CA . ARG A 1 89 ? 21.073 -7.086 -25.569 1.00 74.56 89 ARG A CA 1
ATOM 690 C C . ARG A 1 89 ? 21.430 -6.797 -24.110 1.00 74.56 89 ARG A C 1
ATOM 692 O O . ARG A 1 89 ? 22.242 -7.522 -23.539 1.00 74.56 89 ARG A O 1
ATOM 699 N N . CYS A 1 90 ? 20.817 -5.783 -23.495 1.00 68.75 90 CYS A N 1
ATOM 700 C CA . CYS A 1 90 ? 21.021 -5.478 -22.073 1.00 68.75 90 CYS A CA 1
ATOM 701 C C . CYS A 1 90 ? 20.558 -6.631 -21.173 1.00 68.75 90 CYS A C 1
ATOM 703 O O . CYS A 1 90 ? 21.284 -7.033 -20.262 1.00 68.75 90 CYS A O 1
ATOM 705 N N . MET A 1 91 ? 19.384 -7.196 -21.465 1.00 70.56 91 MET A N 1
ATOM 706 C CA . MET A 1 91 ? 18.843 -8.383 -20.798 1.00 70.56 91 MET A CA 1
ATOM 707 C C . MET A 1 91 ? 19.820 -9.565 -20.865 1.00 70.56 91 MET A C 1
ATOM 709 O O . MET A 1 91 ? 20.148 -10.172 -19.843 1.00 70.56 91 MET A O 1
ATOM 713 N N . ALA A 1 92 ? 20.350 -9.855 -22.057 1.00 74.44 92 ALA A N 1
ATOM 714 C CA . ALA A 1 92 ? 21.308 -10.937 -22.267 1.00 74.44 92 ALA A CA 1
ATOM 715 C C . ALA A 1 92 ? 22.640 -10.699 -21.531 1.00 74.44 92 ALA A C 1
ATOM 717 O O . ALA A 1 92 ? 23.168 -11.606 -20.883 1.00 74.44 92 ALA A O 1
ATOM 718 N N . GLU A 1 93 ? 23.173 -9.475 -21.564 1.00 70.38 93 GLU A N 1
ATOM 719 C CA . GLU A 1 93 ? 24.389 -9.124 -20.825 1.00 70.38 93 GLU A CA 1
ATOM 720 C C . GLU A 1 93 ? 24.217 -9.245 -19.309 1.00 70.38 93 GLU A C 1
ATOM 722 O O . GLU A 1 93 ? 25.146 -9.661 -18.613 1.00 70.38 93 GLU A O 1
ATOM 727 N N . ARG A 1 94 ? 23.038 -8.911 -18.775 1.00 63.66 94 ARG A N 1
ATOM 728 C CA . ARG A 1 94 ? 22.739 -9.082 -17.349 1.00 63.66 94 ARG A CA 1
ATOM 729 C C . ARG A 1 94 ? 22.529 -10.536 -16.964 1.00 63.66 94 ARG A C 1
ATOM 731 O O . ARG A 1 94 ? 23.001 -10.923 -15.899 1.00 63.66 94 ARG A O 1
ATOM 738 N N . ALA A 1 95 ? 21.902 -11.347 -17.813 1.00 68.69 95 ALA A N 1
ATOM 739 C CA . ALA A 1 95 ? 21.794 -12.788 -17.589 1.00 68.69 95 ALA A CA 1
ATOM 740 C C . ALA A 1 95 ? 23.181 -13.448 -17.483 1.00 68.69 95 ALA A C 1
ATOM 742 O O . ALA A 1 95 ? 23.385 -14.330 -16.652 1.00 68.69 95 ALA A O 1
ATOM 743 N N . LEU A 1 96 ? 24.157 -12.958 -18.256 1.00 70.25 96 LEU A N 1
ATOM 744 C CA . LEU A 1 96 ? 25.555 -13.394 -18.193 1.00 70.25 96 LEU A CA 1
ATOM 745 C C . LEU A 1 96 ? 26.309 -12.839 -16.971 1.00 70.25 96 LEU A C 1
ATOM 747 O O . LEU A 1 96 ? 27.168 -13.520 -16.414 1.00 70.25 96 LEU A O 1
ATOM 751 N N . LYS A 1 97 ? 26.006 -11.602 -16.553 1.00 62.94 97 LYS A N 1
ATOM 752 C CA . LYS A 1 97 ? 26.645 -10.921 -15.409 1.00 62.94 97 LYS A CA 1
ATOM 753 C C . LYS A 1 97 ? 25.991 -11.234 -14.064 1.00 62.94 97 LYS A C 1
ATOM 755 O O . LYS A 1 97 ? 26.542 -10.832 -13.041 1.00 62.94 97 LYS A O 1
ATOM 760 N N . ALA A 1 98 ? 24.843 -11.910 -14.029 1.00 61.19 98 ALA A N 1
ATOM 761 C CA . ALA A 1 98 ? 24.198 -12.312 -12.791 1.00 61.19 98 ALA A CA 1
ATOM 762 C C . ALA A 1 98 ? 25.114 -13.327 -12.086 1.00 61.19 98 ALA A C 1
ATOM 764 O O . ALA A 1 98 ? 25.214 -14.471 -12.537 1.00 61.19 98 ALA A O 1
ATOM 765 N N . PRO A 1 99 ? 25.809 -12.952 -10.987 1.00 50.56 99 PRO A N 1
ATOM 766 C CA . PRO A 1 99 ? 26.532 -13.944 -10.213 1.00 50.56 99 PRO A CA 1
ATOM 767 C C . PRO A 1 99 ? 25.516 -14.996 -9.786 1.00 50.56 99 PRO A C 1
ATOM 769 O O . PRO A 1 99 ? 24.351 -14.656 -9.567 1.00 50.56 99 PRO A O 1
ATOM 772 N N . ASN A 1 100 ? 25.969 -16.242 -9.668 1.00 52.50 100 ASN A N 1
ATOM 773 C CA . ASN A 1 100 ? 25.224 -17.402 -9.184 1.00 52.50 100 ASN A CA 1
ATOM 774 C C . ASN A 1 100 ? 24.732 -17.125 -7.743 1.00 52.50 100 ASN A C 1
ATOM 776 O O . ASN A 1 100 ? 25.281 -17.599 -6.747 1.00 52.50 100 ASN A O 1
ATOM 780 N N . LYS A 1 101 ? 23.773 -16.206 -7.609 1.00 50.47 101 LYS A N 1
ATOM 781 C CA . LYS A 1 101 ? 23.243 -15.678 -6.364 1.00 50.47 101 LYS A CA 1
ATOM 782 C C . LYS A 1 101 ? 22.419 -16.824 -5.835 1.00 50.47 101 LYS A C 1
ATOM 784 O O . LYS A 1 101 ? 21.355 -17.109 -6.380 1.00 50.47 101 LYS A O 1
ATOM 789 N N . LYS A 1 102 ? 22.940 -17.492 -4.799 1.00 46.91 102 LYS A N 1
ATOM 790 C CA . LYS A 1 102 ? 22.179 -18.421 -3.959 1.00 46.91 102 LYS A CA 1
ATOM 791 C C . LYS A 1 102 ? 20.779 -17.848 -3.825 1.00 46.91 102 LYS A C 1
ATOM 793 O O . LYS A 1 102 ? 20.628 -16.747 -3.297 1.00 46.91 102 LYS A O 1
ATOM 798 N N . ASN A 1 103 ? 19.813 -18.551 -4.407 1.00 47.75 103 ASN A N 1
ATOM 799 C CA . ASN A 1 103 ? 18.431 -18.126 -4.487 1.00 47.75 103 ASN A CA 1
ATOM 800 C C . ASN A 1 103 ? 17.958 -17.782 -3.074 1.00 47.75 103 ASN A C 1
ATOM 802 O O . ASN A 1 103 ? 17.584 -18.671 -2.311 1.00 47.75 103 ASN A O 1
ATOM 806 N N . HIS A 1 104 ? 17.962 -16.496 -2.712 1.00 46.56 104 HIS A N 1
ATOM 807 C CA . HIS A 1 104 ? 17.064 -16.039 -1.667 1.00 46.56 104 HIS A CA 1
ATOM 808 C C . HIS A 1 104 ? 15.679 -16.496 -2.131 1.00 46.56 104 HIS A C 1
ATOM 810 O O . HIS A 1 104 ? 15.331 -16.231 -3.287 1.00 46.56 104 HIS A O 1
ATOM 816 N N . PRO A 1 105 ? 14.937 -17.273 -1.326 1.00 47.94 105 PRO A N 1
ATOM 817 C CA . PRO A 1 105 ? 13.714 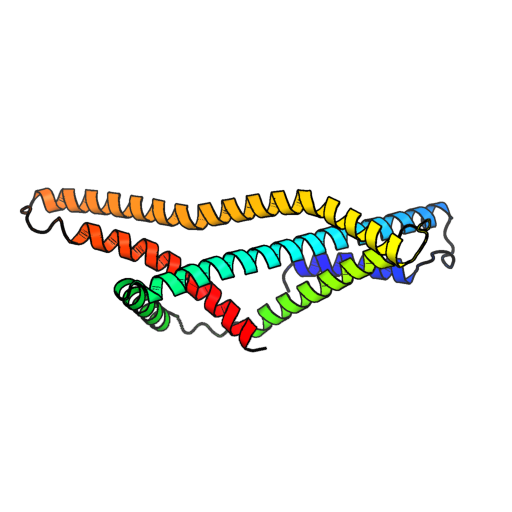-17.900 -1.793 1.00 47.94 105 PRO A CA 1
ATOM 818 C C . PRO A 1 105 ? 12.722 -16.800 -2.171 1.00 47.94 105 PRO A C 1
ATOM 820 O O . PRO A 1 105 ? 12.059 -16.230 -1.312 1.00 47.94 105 PRO A O 1
ATOM 823 N N . LYS A 1 106 ? 12.622 -16.512 -3.476 1.00 54.78 106 LYS A N 1
ATOM 824 C CA . LYS A 1 106 ? 11.756 -15.486 -4.081 1.00 54.78 106 LYS A CA 1
ATOM 825 C C . LYS A 1 106 ? 10.283 -15.639 -3.655 1.00 54.78 106 LYS A C 1
ATOM 827 O O . LYS A 1 106 ? 9.534 -14.668 -3.683 1.00 54.78 106 LYS A O 1
ATOM 832 N N . ARG A 1 107 ? 9.895 -16.847 -3.217 1.00 55.38 107 ARG A N 1
ATOM 833 C CA . ARG A 1 107 ? 8.598 -17.193 -2.608 1.00 55.38 107 ARG A CA 1
ATOM 834 C C . ARG A 1 107 ? 8.354 -16.552 -1.237 1.00 55.38 107 ARG A C 1
ATOM 836 O O . ARG A 1 107 ? 7.210 -16.252 -0.908 1.00 55.38 107 ARG A O 1
ATOM 843 N N . THR A 1 108 ? 9.392 -16.343 -0.432 1.00 55.72 108 THR A N 1
ATOM 844 C CA . THR A 1 108 ? 9.254 -15.803 0.930 1.00 55.72 108 THR A CA 1
ATOM 845 C C . THR A 1 108 ? 8.827 -14.336 0.910 1.00 55.72 108 THR A C 1
ATOM 847 O O . THR A 1 108 ? 8.021 -13.930 1.748 1.00 55.72 108 THR A O 1
ATOM 850 N N . ASP A 1 109 ? 9.289 -13.573 -0.084 1.00 67.50 109 ASP A N 1
ATOM 851 C CA . ASP A 1 109 ? 8.944 -12.157 -0.239 1.00 67.50 109 ASP A CA 1
ATOM 852 C C . ASP A 1 109 ? 7.491 -11.980 -0.692 1.00 67.50 109 ASP A C 1
ATOM 854 O O . ASP A 1 109 ? 6.755 -11.200 -0.091 1.00 67.50 109 ASP A O 1
ATOM 858 N N . LEU A 1 110 ? 7.032 -12.768 -1.673 1.00 70.44 110 LEU A N 1
ATOM 859 C CA . LEU A 1 110 ? 5.642 -12.714 -2.141 1.00 70.44 110 LEU A CA 1
ATOM 860 C C . LEU A 1 110 ? 4.657 -13.136 -1.047 1.00 70.44 110 LEU A C 1
ATOM 862 O O . LEU A 1 110 ? 3.673 -12.441 -0.805 1.00 70.44 110 LEU A O 1
ATOM 866 N N . ARG A 1 111 ? 4.949 -14.232 -0.329 1.00 73.19 111 ARG A N 1
ATOM 867 C CA . ARG A 1 111 ? 4.128 -14.668 0.812 1.00 73.19 111 ARG A CA 1
ATOM 868 C C . ARG A 1 111 ? 4.022 -13.568 1.866 1.00 73.19 111 ARG A C 1
ATOM 870 O O . ARG A 1 111 ? 2.950 -13.350 2.418 1.00 73.19 111 ARG A O 1
ATOM 877 N N . SER A 1 112 ? 5.124 -12.869 2.133 1.00 76.75 112 SER A N 1
ATOM 878 C CA . SER A 1 112 ? 5.132 -11.735 3.055 1.00 76.75 112 SER A CA 1
ATOM 879 C C . SER A 1 112 ? 4.255 -10.590 2.544 1.00 76.75 112 SER A C 1
ATOM 881 O O . SER A 1 112 ? 3.498 -10.022 3.325 1.00 76.75 112 SER A O 1
ATOM 883 N N . VAL A 1 113 ? 4.321 -10.241 1.257 1.00 79.06 113 VAL A N 1
ATOM 884 C CA . VAL A 1 113 ? 3.474 -9.185 0.673 1.00 79.06 113 VAL A CA 1
ATOM 885 C C . VAL A 1 113 ? 1.995 -9.559 0.765 1.00 79.06 113 VAL A C 1
ATOM 887 O O . VAL A 1 113 ? 1.217 -8.785 1.315 1.00 79.06 113 VAL A O 1
ATOM 890 N N . MET A 1 114 ? 1.620 -10.764 0.326 1.00 80.81 114 MET A N 1
ATOM 891 C CA . MET A 1 114 ? 0.237 -11.255 0.391 1.00 80.81 114 MET A CA 1
ATOM 892 C C . MET A 1 114 ? -0.303 -11.265 1.821 1.00 80.81 114 MET A C 1
ATOM 894 O O . MET A 1 114 ? -1.405 -10.782 2.068 1.00 80.81 114 MET A O 1
ATOM 898 N N . PHE A 1 115 ? 0.498 -11.736 2.780 1.00 82.56 115 PHE A N 1
ATOM 899 C CA . PHE A 1 115 ? 0.133 -11.697 4.192 1.00 82.56 115 PHE A CA 1
ATOM 900 C C . PHE A 1 115 ? -0.142 -10.265 4.668 1.00 82.56 115 PHE A C 1
ATOM 902 O O . PHE A 1 115 ? -1.169 -10.020 5.289 1.00 82.56 115 PHE A O 1
ATOM 909 N N . ASN A 1 116 ? 0.724 -9.300 4.338 1.00 82.00 116 ASN A N 1
ATOM 910 C CA . ASN A 1 116 ? 0.522 -7.905 4.742 1.00 82.00 116 ASN A CA 1
ATOM 911 C C . ASN A 1 116 ? -0.708 -7.264 4.074 1.00 82.00 116 ASN A C 1
ATOM 913 O O . ASN A 1 116 ? -1.359 -6.428 4.701 1.00 82.00 116 ASN A O 1
ATOM 917 N N . LEU A 1 117 ? -1.041 -7.638 2.833 1.00 85.19 117 LEU A N 1
ATOM 918 C CA . LEU A 1 117 ? -2.247 -7.156 2.150 1.00 85.19 117 LEU A CA 1
ATOM 919 C C . LEU A 1 117 ? -3.511 -7.690 2.821 1.00 85.19 117 LEU A C 1
ATOM 921 O O . LEU A 1 117 ? -4.363 -6.899 3.217 1.00 85.19 117 LEU A O 1
ATOM 925 N N . LEU A 1 118 ? -3.593 -9.008 3.024 1.00 86.94 118 LEU A N 1
ATOM 926 C CA . LEU A 1 118 ? -4.719 -9.639 3.717 1.00 86.94 118 LEU A CA 1
ATOM 927 C C . LEU A 1 118 ? -4.886 -9.067 5.125 1.00 86.94 118 LEU A C 1
ATOM 929 O O . LEU A 1 118 ? -5.985 -8.691 5.517 1.00 86.94 118 LEU A O 1
ATOM 933 N N . PHE A 1 119 ? -3.783 -8.920 5.855 1.00 84.88 119 PHE A N 1
ATOM 934 C CA . PHE A 1 119 ? -3.792 -8.328 7.186 1.00 84.88 119 PHE A CA 1
ATOM 935 C C . PHE A 1 119 ? -4.281 -6.877 7.183 1.00 84.88 119 PHE A C 1
ATOM 937 O O . PHE A 1 119 ? -5.032 -6.474 8.064 1.00 84.88 119 PHE A O 1
ATOM 944 N N . SER A 1 120 ? -3.901 -6.094 6.169 1.00 87.56 120 SER A N 1
ATOM 945 C CA . SER A 1 120 ? -4.371 -4.714 6.023 1.00 87.56 120 SER A CA 1
ATOM 946 C C . SER A 1 120 ? -5.881 -4.659 5.788 1.00 87.56 120 SER A C 1
ATOM 948 O O . SER A 1 120 ? -6.556 -3.848 6.414 1.00 87.56 120 SER A O 1
ATOM 950 N N . VAL A 1 121 ? -6.416 -5.543 4.939 1.00 88.88 121 VAL A N 1
ATOM 951 C CA . VAL A 1 121 ? -7.864 -5.656 4.699 1.00 88.88 121 VAL A CA 1
ATOM 952 C C . VAL A 1 121 ? -8.596 -6.040 5.982 1.00 88.88 121 VAL A C 1
ATOM 954 O O . VAL A 1 121 ? -9.591 -5.405 6.318 1.00 88.88 121 VAL A O 1
ATOM 957 N N . LEU A 1 122 ? -8.082 -7.022 6.728 1.00 88.12 122 LEU A N 1
ATOM 958 C CA . LEU A 1 122 ? -8.685 -7.450 7.990 1.00 88.12 122 LEU A CA 1
ATOM 959 C C . LEU A 1 122 ? -8.773 -6.304 9.000 1.00 88.12 122 LEU A C 1
ATOM 961 O O . LEU A 1 122 ? -9.832 -6.111 9.579 1.00 88.12 122 LEU A O 1
ATOM 965 N N . LEU A 1 123 ? -7.716 -5.505 9.166 1.00 88.19 123 LEU A N 1
ATOM 966 C CA . LEU A 1 123 ? -7.727 -4.368 10.096 1.00 88.19 123 LEU A CA 1
ATOM 967 C C . LEU A 1 123 ? -8.724 -3.274 9.702 1.00 88.19 123 LEU A C 1
ATOM 969 O O . LEU A 1 123 ? -9.352 -2.676 10.571 1.00 88.19 123 LEU A O 1
ATOM 973 N N . ILE A 1 124 ? -8.890 -3.029 8.401 1.00 88.69 124 ILE A N 1
ATOM 974 C CA . ILE A 1 124 ? -9.887 -2.079 7.892 1.00 88.69 124 ILE A CA 1
ATOM 975 C C . ILE A 1 124 ? -11.298 -2.594 8.188 1.00 88.69 124 ILE A C 1
ATOM 977 O O . ILE A 1 124 ? -12.115 -1.862 8.736 1.00 88.69 124 ILE A O 1
ATOM 981 N N . VAL A 1 125 ? -11.576 -3.859 7.859 1.00 88.75 125 VAL A N 1
ATOM 982 C CA . VAL A 1 125 ? -12.880 -4.489 8.115 1.00 88.75 125 VAL A CA 1
ATOM 983 C C . VAL A 1 125 ? -13.193 -4.508 9.611 1.00 88.75 125 VAL A C 1
ATOM 985 O O . VAL A 1 125 ? -14.316 -4.199 9.999 1.00 88.75 125 VAL A O 1
ATOM 988 N N . ASN A 1 126 ? -12.197 -4.814 10.442 1.00 87.00 126 ASN A N 1
ATOM 989 C CA . ASN A 1 126 ? -12.329 -4.834 11.892 1.00 87.00 126 ASN A CA 1
ATOM 990 C C . ASN A 1 126 ? -12.765 -3.465 12.429 1.00 87.00 126 ASN A C 1
ATOM 992 O O . ASN A 1 126 ? -13.786 -3.357 13.100 1.00 87.00 126 ASN A O 1
ATOM 996 N N . ASP A 1 127 ? -12.063 -2.394 12.051 1.00 88.50 127 ASP A N 1
ATOM 997 C CA . ASP A 1 127 ? -12.432 -1.039 12.470 1.00 88.50 127 ASP A CA 1
ATOM 998 C C . ASP A 1 127 ? -13.831 -0.631 11.985 1.00 88.50 127 ASP A C 1
ATOM 1000 O O . ASP A 1 127 ? -14.612 -0.079 12.755 1.00 88.50 127 ASP A O 1
ATOM 1004 N N . ILE A 1 128 ? -14.179 -0.948 10.738 1.00 87.69 128 ILE A N 1
ATOM 1005 C CA . ILE A 1 128 ? -15.492 -0.628 10.165 1.00 87.69 128 ILE A CA 1
ATOM 1006 C C . ILE A 1 128 ? -16.633 -1.304 10.938 1.00 87.69 128 ILE A C 1
ATOM 1008 O O . ILE A 1 128 ? -17.683 -0.695 11.143 1.00 87.69 128 ILE A O 1
ATOM 1012 N N . ILE A 1 129 ? -16.444 -2.560 11.351 1.00 85.38 129 ILE A N 1
ATOM 1013 C CA . ILE A 1 129 ? -17.469 -3.334 12.060 1.00 85.38 129 ILE A CA 1
ATOM 1014 C C . ILE A 1 129 ? -17.567 -2.896 13.524 1.00 85.38 129 ILE A C 1
ATOM 1016 O O . ILE A 1 129 ? -18.674 -2.659 14.011 1.00 85.38 129 ILE A O 1
ATOM 1020 N N . PHE A 1 130 ? -16.434 -2.784 14.222 1.00 81.44 130 PHE A N 1
ATOM 1021 C CA . PHE A 1 130 ? -16.408 -2.575 15.673 1.00 81.44 130 PHE A CA 1
ATOM 1022 C C . PHE A 1 130 ? -16.486 -1.105 16.095 1.00 81.44 130 PHE A C 1
ATOM 1024 O O . PHE A 1 130 ? -16.998 -0.817 17.172 1.00 81.44 130 PHE A O 1
ATOM 1031 N N . ASN A 1 131 ? -16.044 -0.164 15.254 1.00 83.19 131 ASN A N 1
ATOM 1032 C CA . ASN A 1 131 ? -16.091 1.276 15.545 1.00 83.19 131 ASN A CA 1
ATOM 1033 C C . ASN A 1 131 ? -17.200 2.011 14.780 1.00 83.19 131 ASN A C 1
ATOM 1035 O O . ASN A 1 131 ? -17.118 3.227 14.579 1.00 83.19 131 ASN A O 1
ATOM 1039 N N . ARG A 1 132 ? -18.240 1.281 14.366 1.00 84.00 132 ARG A N 1
ATOM 1040 C CA . ARG A 1 132 ? -19.449 1.851 13.770 1.00 84.00 132 ARG A CA 1
ATOM 1041 C C . ARG A 1 132 ? -20.113 2.853 14.732 1.00 84.00 132 ARG A C 1
ATOM 1043 O O . ARG A 1 132 ? -20.163 2.567 15.929 1.00 84.00 132 ARG A O 1
ATOM 1050 N N . PRO A 1 133 ? -20.670 3.975 14.238 1.00 84.62 133 PRO A N 1
ATOM 1051 C CA . PRO A 1 133 ? -21.541 4.822 15.046 1.00 84.62 133 PRO A CA 1
ATOM 1052 C C . PRO A 1 133 ? -22.694 4.008 15.657 1.00 84.62 133 PRO A C 1
ATOM 1054 O O . PRO A 1 133 ? -23.365 3.228 14.969 1.00 84.62 133 PRO A O 1
ATOM 1057 N N . GLU A 1 134 ? -22.876 4.148 16.972 1.00 81.56 134 GLU A N 1
ATOM 1058 C CA . GLU A 1 134 ? -23.935 3.469 17.735 1.00 81.56 134 GLU A CA 1
ATOM 1059 C C . GLU A 1 134 ? -25.323 4.051 17.396 1.00 81.56 134 GLU A C 1
ATOM 1061 O O . GLU A 1 134 ? -26.331 3.359 17.513 1.00 81.56 134 GLU A O 1
ATOM 1066 N N . ASP A 1 135 ? -25.356 5.292 16.909 1.00 87.94 135 ASP A N 1
ATOM 1067 C CA . ASP A 1 135 ? -26.522 6.089 16.522 1.00 87.94 135 ASP A CA 1
ATOM 1068 C C . ASP A 1 135 ? -26.935 5.941 15.045 1.00 87.94 135 ASP A C 1
ATOM 1070 O O . ASP A 1 135 ? -27.941 6.513 14.624 1.00 87.94 135 ASP A O 1
ATOM 1074 N N . ALA A 1 136 ? -26.211 5.141 14.256 1.00 85.38 136 ALA A N 1
ATOM 1075 C CA . ALA A 1 136 ? -26.542 4.910 12.852 1.00 85.38 136 ALA A CA 1
ATOM 1076 C C . ALA A 1 136 ? -27.903 4.209 12.684 1.00 85.38 136 ALA A C 1
ATOM 1078 O O . ALA A 1 136 ? -28.183 3.199 13.336 1.00 85.38 136 ALA A O 1
ATOM 1079 N N . SER A 1 137 ? -28.720 4.676 11.729 1.00 83.62 137 SER A N 1
ATOM 1080 C CA . SER A 1 137 ? -30.073 4.135 11.514 1.00 83.62 137 SER A CA 1
ATOM 1081 C C . SER A 1 137 ? -30.071 2.693 10.989 1.00 83.62 137 SER A C 1
ATOM 1083 O O . SER A 1 137 ? -31.035 1.944 11.161 1.00 83.62 137 SER A O 1
ATOM 1085 N N . SER A 1 138 ? -28.971 2.273 10.357 1.00 90.25 138 SER A N 1
ATOM 1086 C CA . SER A 1 138 ? -28.780 0.913 9.864 1.00 90.25 138 SER A CA 1
ATOM 1087 C C . SER A 1 138 ? -27.314 0.483 9.917 1.00 90.25 138 SER A C 1
ATOM 1089 O O . SER A 1 138 ? -26.396 1.303 9.896 1.00 90.25 138 SER A O 1
ATOM 1091 N N . PHE A 1 139 ? -27.083 -0.837 9.902 1.00 84.81 139 PHE A N 1
ATOM 1092 C CA . PHE A 1 139 ? -25.734 -1.408 9.809 1.00 84.81 139 PHE A CA 1
ATOM 1093 C C . PHE A 1 139 ? -24.966 -0.852 8.602 1.00 84.81 139 PHE A C 1
ATOM 1095 O O . PHE A 1 139 ? -23.807 -0.466 8.728 1.00 84.81 139 PHE A O 1
ATOM 1102 N N . LYS A 1 140 ? -25.625 -0.792 7.438 1.00 89.38 140 LYS A N 1
ATOM 1103 C CA . LYS A 1 140 ? -25.029 -0.323 6.182 1.00 89.38 140 LYS A CA 1
ATOM 1104 C C . LYS A 1 140 ? -24.605 1.141 6.270 1.00 89.38 140 LYS A C 1
ATOM 1106 O O . LYS A 1 140 ? -23.524 1.483 5.798 1.00 89.38 140 LYS A O 1
ATOM 1111 N N . GLU A 1 141 ? -25.454 1.988 6.841 1.00 89.50 141 GLU A N 1
ATOM 1112 C CA . GLU A 1 141 ? -25.176 3.417 6.968 1.00 89.50 141 GLU A CA 1
ATOM 1113 C C . GLU A 1 141 ? -23.977 3.659 7.878 1.00 89.50 141 GLU A C 1
ATOM 1115 O O . GLU A 1 141 ? -23.015 4.282 7.441 1.00 89.50 141 GLU A O 1
ATOM 1120 N N . GLY A 1 142 ? -23.948 3.040 9.061 1.00 86.12 142 GLY A N 1
ATOM 1121 C CA . GLY A 1 142 ? -22.811 3.213 9.962 1.00 86.12 142 GLY A CA 1
ATOM 1122 C C . GLY A 1 142 ? -21.499 2.651 9.397 1.00 86.12 142 GLY A C 1
ATOM 1123 O O . GLY A 1 142 ? -20.436 3.222 9.625 1.00 86.12 142 GLY A O 1
ATOM 1124 N N . VAL A 1 143 ? -21.551 1.556 8.627 1.00 88.81 143 VAL A N 1
ATOM 1125 C CA . VAL A 1 143 ? -20.378 1.042 7.894 1.00 88.81 143 VAL A CA 1
ATOM 1126 C C . VAL A 1 143 ? -19.885 2.051 6.858 1.00 88.81 143 VAL A C 1
ATOM 1128 O O . VAL A 1 143 ? -18.681 2.263 6.731 1.00 88.81 143 VAL A O 1
ATOM 1131 N N . THR A 1 144 ? -20.809 2.670 6.122 1.00 88.88 144 THR A N 1
ATOM 1132 C CA . THR A 1 144 ? -20.483 3.641 5.069 1.00 88.88 144 THR A CA 1
ATOM 1133 C C . THR A 1 144 ? -19.867 4.897 5.673 1.00 88.88 144 THR A C 1
ATOM 1135 O O . THR A 1 144 ? -18.787 5.303 5.257 1.00 88.88 144 THR A O 1
ATOM 1138 N N . GLU A 1 145 ? -20.487 5.446 6.716 1.00 90.38 145 GLU A N 1
ATOM 1139 C CA . GLU A 1 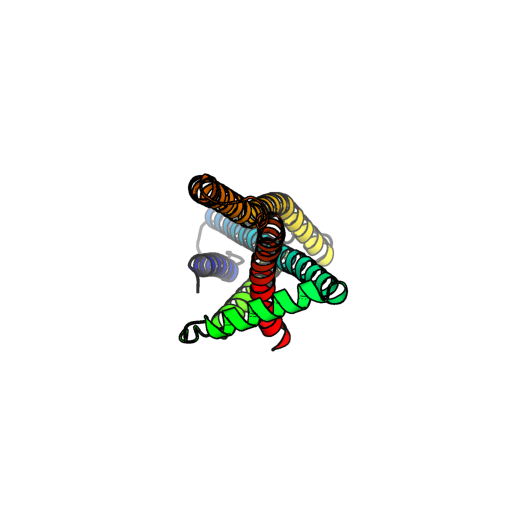145 ? -19.995 6.623 7.433 1.00 90.38 145 GLU A CA 1
ATOM 1140 C C . GLU A 1 145 ? -18.597 6.383 8.019 1.00 90.38 145 GLU A C 1
ATOM 1142 O O . GLU A 1 145 ? -17.682 7.195 7.858 1.00 90.38 145 GLU A O 1
ATOM 1147 N N . ARG A 1 146 ? -18.383 5.213 8.638 1.00 90.62 146 ARG A N 1
ATOM 1148 C CA . ARG A 1 146 ? -17.069 4.860 9.180 1.00 90.62 146 ARG A CA 1
ATOM 1149 C C . ARG A 1 146 ? -16.019 4.710 8.080 1.00 90.62 146 ARG A C 1
ATOM 1151 O O . ARG A 1 146 ? -14.875 5.128 8.262 1.00 90.62 146 ARG A O 1
ATOM 1158 N N . PHE A 1 147 ? -16.393 4.143 6.937 1.00 88.44 147 PHE A N 1
ATOM 1159 C CA . PHE A 1 147 ? -15.501 4.022 5.789 1.00 88.44 147 PHE A CA 1
ATOM 1160 C C . PHE A 1 147 ? -15.130 5.388 5.194 1.00 88.44 147 PHE A C 1
ATOM 1162 O O . PHE A 1 147 ? -13.957 5.624 4.903 1.00 88.44 147 PHE A O 1
ATOM 1169 N N . GLU A 1 148 ? -16.084 6.313 5.074 1.00 89.88 148 GLU A N 1
ATOM 1170 C CA . GLU A 1 148 ? -15.830 7.691 4.633 1.00 89.88 148 GLU A CA 1
ATOM 1171 C C . GLU A 1 148 ? -14.883 8.429 5.584 1.00 89.88 148 GLU A C 1
ATOM 1173 O O . GLU A 1 148 ? -13.928 9.067 5.134 1.00 89.88 148 GLU A O 1
ATOM 1178 N N . TYR A 1 149 ? -15.067 8.261 6.895 1.00 89.56 149 TYR A N 1
ATOM 1179 C CA . TYR A 1 149 ? -14.150 8.799 7.900 1.00 89.56 149 TYR A CA 1
ATOM 1180 C C . TYR A 1 149 ? -12.715 8.275 7.713 1.00 89.56 149 TYR A C 1
ATOM 1182 O O . TYR A 1 149 ? -11.751 9.049 7.728 1.00 89.56 149 TYR A O 1
ATOM 1190 N N . LEU A 1 150 ? -12.553 6.966 7.483 1.00 89.50 150 LEU A N 1
ATOM 1191 C CA . LEU A 1 150 ? -11.245 6.369 7.198 1.00 89.50 150 LEU A CA 1
ATOM 1192 C C . LEU A 1 150 ? -10.636 6.915 5.900 1.00 89.50 150 LEU A C 1
ATOM 1194 O O . LEU A 1 150 ? -9.444 7.232 5.875 1.00 89.50 150 LEU A O 1
ATOM 1198 N N . LEU A 1 151 ? -11.432 7.060 4.836 1.00 88.19 151 LEU A N 1
ATOM 1199 C CA . LEU A 1 151 ? -10.981 7.643 3.569 1.00 88.19 151 LEU A CA 1
ATOM 1200 C C . LEU A 1 151 ? -10.494 9.080 3.757 1.00 88.19 151 LEU A C 1
ATOM 1202 O O . LEU A 1 151 ? -9.424 9.434 3.255 1.00 88.19 151 LEU A O 1
ATOM 1206 N N . GLN A 1 152 ? -11.231 9.897 4.507 1.00 88.75 152 GLN A N 1
ATOM 1207 C CA . GLN A 1 152 ? -10.846 11.276 4.790 1.00 88.75 152 GLN A CA 1
ATOM 1208 C C . GLN A 1 152 ? -9.522 11.337 5.564 1.00 88.75 152 GLN A C 1
ATOM 1210 O O . GLN A 1 152 ? -8.628 12.102 5.194 1.00 88.75 152 GLN A O 1
ATOM 1215 N N . GLY A 1 153 ? -9.356 10.479 6.576 1.00 84.44 153 GLY A N 1
ATOM 1216 C CA . GLY A 1 153 ? -8.110 10.363 7.338 1.00 84.44 153 GLY A CA 1
ATOM 1217 C C . GLY A 1 153 ? -6.920 9.908 6.486 1.00 84.44 153 GLY A C 1
ATOM 1218 O O . GLY A 1 153 ? -5.810 10.415 6.640 1.00 84.44 153 GLY A O 1
ATOM 1219 N N . VAL A 1 154 ? -7.143 8.991 5.542 1.00 88.69 154 VAL A N 1
ATOM 1220 C CA . VAL A 1 154 ? -6.089 8.501 4.643 1.00 88.69 154 VAL A CA 1
ATOM 1221 C C . VAL A 1 154 ? -5.761 9.484 3.533 1.00 88.69 154 VAL A C 1
ATOM 1223 O O . VAL A 1 154 ? -4.620 9.502 3.090 1.00 88.69 154 VAL A O 1
ATOM 1226 N N . THR A 1 155 ? -6.699 10.317 3.092 1.00 87.44 155 THR A N 1
ATOM 1227 C CA . THR A 1 155 ? -6.499 11.210 1.941 1.00 87.44 155 THR A CA 1
ATOM 1228 C C . THR A 1 155 ? -5.277 12.117 2.123 1.00 87.44 155 THR A C 1
ATOM 1230 O O . THR A 1 155 ? -4.408 12.166 1.253 1.00 87.44 155 THR A O 1
ATOM 1233 N N . SER A 1 156 ? -5.144 12.778 3.276 1.00 82.06 156 SER A N 1
ATOM 1234 C CA . SER A 1 156 ? -3.996 13.649 3.577 1.00 82.06 156 SER A CA 1
ATOM 1235 C C . SER A 1 156 ? -2.670 12.877 3.632 1.00 82.06 156 SER A C 1
ATOM 1237 O O . SER A 1 156 ? -1.662 13.319 3.075 1.00 82.06 156 SER A O 1
ATOM 1239 N N . ILE A 1 157 ? -2.683 11.689 4.242 1.00 85.50 157 ILE A N 1
ATOM 1240 C CA . ILE A 1 157 ? -1.528 10.789 4.334 1.00 85.50 157 ILE A CA 1
ATOM 1241 C C . ILE A 1 157 ? -1.121 10.299 2.941 1.00 85.50 157 ILE A C 1
ATOM 1243 O O . ILE A 1 157 ? 0.062 10.309 2.605 1.00 85.50 157 ILE A O 1
ATOM 1247 N N . ALA A 1 158 ? -2.093 9.912 2.117 1.00 84.19 158 ALA A N 1
ATOM 1248 C CA . ALA A 1 158 ? -1.884 9.428 0.762 1.00 84.19 158 ALA A CA 1
ATOM 1249 C C . ALA A 1 158 ? -1.261 10.516 -0.115 1.00 84.19 158 ALA A C 1
ATOM 1251 O O . ALA A 1 158 ? -0.279 10.242 -0.797 1.00 84.19 158 ALA A O 1
ATOM 1252 N N . TYR A 1 159 ? -1.736 11.764 -0.039 1.00 85.19 159 TYR A N 1
ATOM 1253 C CA . TYR A 1 159 ? -1.108 12.880 -0.754 1.00 85.19 159 TYR A CA 1
ATOM 1254 C C . TYR A 1 159 ? 0.364 13.064 -0.371 1.00 85.19 159 TYR A C 1
ATOM 1256 O O . TYR A 1 159 ? 1.220 13.171 -1.252 1.00 85.19 159 TYR A O 1
ATOM 1264 N N . ALA A 1 160 ? 0.678 13.053 0.927 1.00 85.81 160 ALA A N 1
ATOM 1265 C CA . ALA A 1 160 ? 2.057 13.169 1.396 1.00 85.81 160 ALA A CA 1
ATOM 1266 C C . ALA A 1 160 ? 2.925 11.988 0.925 1.00 85.81 160 ALA A C 1
ATOM 1268 O O . ALA A 1 160 ? 4.055 12.184 0.472 1.00 85.81 160 ALA A O 1
ATOM 1269 N N . GLN A 1 161 ? 2.388 10.766 0.978 1.00 83.88 161 GLN A N 1
ATOM 1270 C CA . GLN A 1 161 ? 3.062 9.557 0.502 1.00 83.88 161 GLN A CA 1
ATOM 1271 C C . GLN A 1 161 ? 3.314 9.596 -1.002 1.00 83.88 161 GLN A C 1
ATOM 1273 O O . GLN A 1 161 ? 4.430 9.322 -1.436 1.00 83.88 161 GLN A O 1
ATOM 1278 N N . PHE A 1 162 ? 2.319 9.979 -1.799 1.00 85.44 162 PHE A N 1
ATOM 1279 C CA . PHE A 1 162 ? 2.457 10.100 -3.246 1.00 85.44 162 PHE A CA 1
ATOM 1280 C C . PHE A 1 162 ? 3.476 11.163 -3.627 1.00 85.44 162 PHE A C 1
ATOM 1282 O O . PHE A 1 162 ? 4.292 10.917 -4.514 1.00 85.44 162 PHE A O 1
ATOM 1289 N N . LEU A 1 163 ? 3.491 12.304 -2.936 1.00 86.38 163 LEU A N 1
ATOM 1290 C CA . LEU A 1 163 ? 4.498 13.337 -3.152 1.00 86.38 163 LEU A CA 1
ATOM 1291 C C . LEU A 1 163 ? 5.905 12.812 -2.830 1.00 86.38 163 LEU A C 1
ATOM 1293 O O . LEU A 1 163 ? 6.812 12.945 -3.649 1.00 86.38 163 LEU A O 1
ATOM 1297 N N . ALA A 1 164 ? 6.085 12.157 -1.680 1.00 84.69 164 ALA A N 1
ATOM 1298 C CA . ALA A 1 164 ? 7.370 11.595 -1.268 1.00 84.69 164 ALA A CA 1
ATOM 1299 C C . ALA A 1 164 ? 7.868 10.497 -2.223 1.00 84.69 164 ALA A C 1
ATOM 1301 O O . ALA A 1 164 ? 9.045 10.483 -2.597 1.00 84.69 164 ALA A O 1
ATOM 1302 N N . LEU A 1 165 ? 6.978 9.600 -2.653 1.00 83.44 165 LEU A N 1
ATOM 1303 C CA . LEU A 1 165 ? 7.285 8.547 -3.621 1.00 83.44 165 LEU A CA 1
ATOM 1304 C C . LEU A 1 165 ? 7.631 9.138 -4.988 1.00 83.44 165 LEU A C 1
ATOM 1306 O O . LEU A 1 165 ? 8.642 8.752 -5.569 1.00 83.44 165 LEU A O 1
ATOM 1310 N N . SER A 1 166 ? 6.855 10.113 -5.464 1.00 81.19 166 SER A N 1
ATOM 1311 C CA . SER A 1 166 ? 7.108 10.797 -6.738 1.00 81.19 166 SER A CA 1
ATOM 1312 C C . SER A 1 166 ? 8.455 11.513 -6.725 1.00 81.19 166 SER A C 1
ATOM 1314 O O . SER A 1 166 ? 9.255 11.327 -7.637 1.00 81.19 166 SER A O 1
ATOM 1316 N N . CYS A 1 167 ? 8.759 12.268 -5.665 1.00 83.38 167 CYS A N 1
ATOM 1317 C CA . CYS A 1 167 ? 10.060 12.912 -5.487 1.00 83.38 167 CYS A CA 1
ATOM 1318 C C . CYS A 1 167 ? 11.194 11.883 -5.493 1.00 83.38 167 CYS A C 1
ATOM 1320 O O . CYS A 1 167 ? 12.182 12.059 -6.199 1.00 83.38 167 CYS A O 1
ATOM 1322 N N . THR A 1 168 ? 11.042 10.787 -4.746 1.00 81.00 168 THR A N 1
ATOM 1323 C CA . THR A 1 168 ? 12.045 9.715 -4.682 1.00 81.00 168 THR A CA 1
ATOM 1324 C C . THR A 1 168 ? 12.267 9.079 -6.051 1.00 81.00 168 THR A C 1
ATOM 1326 O O . THR A 1 168 ? 13.410 8.858 -6.444 1.00 81.00 168 THR A O 1
ATOM 1329 N N . PHE A 1 169 ? 11.193 8.827 -6.800 1.00 77.81 169 PHE A N 1
ATOM 1330 C CA . PHE A 1 169 ? 11.253 8.282 -8.152 1.00 77.81 169 PHE A CA 1
ATOM 1331 C C . PHE A 1 169 ? 11.975 9.237 -9.110 1.00 77.81 169 PHE A C 1
ATOM 1333 O O . PHE A 1 169 ? 12.894 8.829 -9.817 1.00 77.81 169 PHE A O 1
ATOM 1340 N N . ILE A 1 170 ? 11.631 10.527 -9.066 1.00 79.88 170 ILE A N 1
ATOM 1341 C CA . ILE A 1 170 ? 12.318 11.589 -9.810 1.00 79.88 170 ILE A CA 1
ATOM 1342 C C . ILE A 1 170 ? 13.812 11.567 -9.463 1.00 79.88 170 ILE A C 1
ATOM 1344 O O . ILE A 1 170 ? 14.645 11.411 -10.353 1.00 79.88 170 ILE A O 1
ATOM 1348 N N . PHE A 1 171 ? 14.189 11.627 -8.186 1.00 76.44 171 PHE A N 1
ATOM 1349 C CA . PHE A 1 171 ? 15.601 11.587 -7.797 1.00 76.44 171 PHE A CA 1
ATOM 1350 C C . PHE A 1 171 ? 16.308 10.305 -8.253 1.00 76.44 171 PHE A C 1
ATOM 1352 O O . PHE A 1 171 ? 17.430 10.384 -8.752 1.00 76.44 171 PHE A O 1
ATOM 1359 N N . ALA A 1 172 ? 15.664 9.142 -8.149 1.00 73.38 172 ALA A N 1
ATOM 1360 C CA . ALA A 1 172 ? 16.229 7.867 -8.582 1.00 73.38 172 ALA A CA 1
ATOM 1361 C C . ALA A 1 172 ? 16.487 7.810 -10.097 1.00 73.38 172 ALA A C 1
ATOM 1363 O O . ALA A 1 172 ? 17.450 7.176 -10.523 1.00 73.38 172 ALA A O 1
ATOM 1364 N N . VAL A 1 173 ? 15.678 8.494 -10.908 1.00 74.12 173 VAL A N 1
ATOM 1365 C CA . VAL A 1 173 ? 15.862 8.566 -12.365 1.00 74.12 173 VAL A CA 1
ATOM 1366 C C . VAL A 1 173 ? 16.871 9.653 -12.744 1.00 74.12 173 VAL A C 1
ATOM 1368 O O . VAL A 1 173 ? 17.832 9.389 -13.469 1.00 74.12 173 VAL A O 1
ATOM 1371 N N . PHE A 1 174 ? 16.698 10.873 -12.231 1.00 73.31 174 PHE A N 1
ATOM 1372 C CA . PHE A 1 174 ? 17.493 12.032 -12.640 1.00 73.31 174 PHE A CA 1
ATOM 1373 C C . PHE A 1 174 ? 18.903 12.041 -12.047 1.00 73.31 174 PHE A C 1
ATOM 1375 O O . PHE A 1 174 ? 19.832 12.491 -12.715 1.00 73.31 174 PHE A O 1
ATOM 1382 N N . PHE A 1 175 ? 19.109 11.549 -10.822 1.00 73.31 175 PHE A N 1
ATOM 1383 C CA . PHE A 1 175 ? 20.425 11.603 -10.182 1.00 73.31 175 PHE A CA 1
ATOM 1384 C C . PHE A 1 175 ? 21.472 10.726 -10.891 1.00 73.31 175 PHE A C 1
ATOM 1386 O O . PHE A 1 175 ? 22.575 11.220 -11.152 1.00 73.31 175 PHE A O 1
ATOM 1393 N N . PRO A 1 176 ? 21.182 9.468 -11.282 1.00 70.81 176 PRO A N 1
ATOM 1394 C CA . PRO A 1 176 ? 22.129 8.683 -12.064 1.00 70.81 176 PRO A CA 1
ATOM 1395 C C . PRO A 1 176 ? 22.315 9.238 -13.477 1.00 70.81 176 PRO A C 1
ATOM 1397 O O . PRO A 1 176 ? 23.451 9.259 -13.944 1.00 70.81 176 PRO A O 1
ATOM 1400 N N . ALA A 1 177 ? 21.262 9.765 -14.113 1.00 68.06 177 ALA A N 1
ATOM 1401 C CA . ALA A 1 177 ? 21.370 10.439 -15.406 1.00 68.06 177 ALA A CA 1
ATOM 1402 C C . ALA A 1 177 ? 22.303 11.659 -15.338 1.00 68.06 177 ALA A C 1
ATOM 1404 O O . ALA A 1 177 ? 23.255 11.759 -16.110 1.00 68.06 177 ALA A O 1
ATOM 1405 N N . ALA A 1 178 ? 22.120 12.541 -14.353 1.00 68.25 178 ALA A N 1
ATOM 1406 C CA . ALA A 1 178 ? 22.986 13.697 -14.132 1.00 68.25 178 ALA A CA 1
ATOM 1407 C C . ALA A 1 178 ? 24.427 13.283 -13.795 1.00 68.25 178 ALA A C 1
ATOM 1409 O O . ALA A 1 178 ? 25.385 13.866 -14.307 1.00 68.25 178 ALA A O 1
ATOM 1410 N N . ARG A 1 179 ? 24.609 12.241 -12.973 1.00 69.81 179 ARG A N 1
ATOM 1411 C CA . ARG A 1 179 ? 25.935 11.705 -12.635 1.00 69.81 179 ARG A CA 1
ATOM 1412 C C . ARG A 1 179 ? 26.626 11.083 -13.848 1.00 69.81 179 ARG A C 1
ATOM 1414 O O . ARG A 1 179 ? 27.839 11.232 -13.986 1.00 69.81 179 ARG A O 1
ATOM 1421 N N . ALA A 1 180 ? 25.886 10.400 -14.713 1.00 64.44 180 ALA A N 1
ATOM 1422 C CA . ALA A 1 180 ? 26.401 9.814 -15.943 1.00 64.44 180 ALA A CA 1
ATOM 1423 C C . ALA A 1 180 ? 26.772 10.890 -16.963 1.00 64.44 180 ALA A C 1
ATOM 1425 O O . ALA A 1 180 ? 27.871 10.841 -17.503 1.00 64.44 180 ALA A O 1
ATOM 1426 N N . ILE A 1 181 ? 25.934 11.917 -17.138 1.00 72.25 181 ILE A N 1
ATOM 1427 C CA . ILE A 1 181 ? 26.249 13.084 -17.972 1.00 72.25 181 ILE A CA 1
ATOM 1428 C C . ILE A 1 181 ? 27.485 13.801 -17.425 1.00 72.25 181 ILE A C 1
ATOM 1430 O O . ILE A 1 181 ? 28.413 14.071 -18.173 1.00 72.25 181 ILE A O 1
ATOM 1434 N N . SER A 1 182 ? 27.568 14.039 -16.115 1.00 70.19 182 SER A N 1
ATOM 1435 C CA . SER A 1 182 ? 28.742 14.659 -15.487 1.00 70.19 182 SER A CA 1
ATOM 1436 C C . SER A 1 182 ? 30.019 13.834 -15.698 1.00 70.19 182 SER A C 1
ATOM 1438 O O . SER A 1 182 ? 31.069 14.384 -16.035 1.00 70.19 182 SER A O 1
ATOM 1440 N N . ARG A 1 183 ? 29.938 12.504 -15.557 1.00 71.06 183 ARG A N 1
ATOM 1441 C CA . ARG A 1 183 ? 31.056 11.590 -15.836 1.00 71.06 183 ARG A CA 1
ATOM 1442 C C . ARG A 1 183 ? 31.439 11.583 -17.309 1.00 71.06 183 ARG A C 1
ATOM 1444 O O . ARG A 1 183 ? 32.628 11.659 -17.588 1.00 71.06 183 ARG A O 1
ATOM 1451 N N . SER A 1 184 ? 30.461 11.550 -18.210 1.00 65.38 184 SER A N 1
ATOM 1452 C CA . SER A 1 184 ? 30.659 11.633 -19.657 1.00 65.38 184 SER A CA 1
ATOM 1453 C C . SER A 1 184 ? 31.324 12.954 -20.030 1.00 65.38 184 SER A C 1
ATOM 1455 O O . SER A 1 184 ? 32.370 12.947 -20.657 1.00 65.38 184 SER A O 1
ATOM 1457 N N . CYS A 1 185 ? 30.837 14.089 -19.524 1.00 70.00 185 CYS A N 1
ATOM 1458 C CA . CYS A 1 185 ? 31.466 15.396 -19.710 1.00 70.00 185 CYS A CA 1
ATOM 1459 C C . CYS A 1 185 ? 32.894 15.441 -19.149 1.00 70.00 185 CYS A C 1
ATOM 1461 O O . CYS A 1 185 ? 33.781 16.028 -19.764 1.00 70.00 185 CYS A O 1
ATOM 1463 N N . ARG A 1 186 ? 33.154 14.816 -17.992 1.00 66.00 186 ARG A N 1
ATOM 1464 C CA . ARG A 1 186 ? 34.507 14.733 -17.419 1.00 66.00 186 ARG A CA 1
ATOM 1465 C C . ARG A 1 186 ? 35.423 13.843 -18.260 1.00 66.00 186 ARG A C 1
ATOM 1467 O O . ARG A 1 186 ? 36.575 14.205 -18.469 1.00 66.00 186 ARG A O 1
ATOM 1474 N N . GLN A 1 187 ? 34.921 12.716 -18.756 1.00 64.75 187 GLN A N 1
ATOM 1475 C CA . GLN A 1 187 ? 35.647 11.827 -19.661 1.00 64.75 187 GLN A CA 1
ATOM 1476 C C . GLN A 1 187 ? 35.903 12.491 -21.012 1.00 64.75 187 GLN A C 1
ATOM 1478 O O . GLN A 1 187 ? 37.028 12.422 -21.475 1.00 64.75 187 GLN A O 1
ATOM 1483 N N . ARG A 1 188 ? 34.929 13.210 -21.581 1.00 59.62 188 ARG A N 1
ATOM 1484 C CA . ARG A 1 188 ? 35.071 14.024 -22.796 1.00 59.62 188 ARG A CA 1
ATOM 1485 C C . ARG A 1 188 ? 36.079 15.145 -22.612 1.00 59.62 188 ARG A C 1
ATOM 1487 O O . ARG A 1 188 ? 36.869 15.369 -23.506 1.00 59.62 188 ARG A O 1
ATOM 1494 N N . ARG A 1 189 ? 36.135 15.803 -21.449 1.00 63.19 189 ARG A N 1
ATOM 1495 C CA . ARG A 1 189 ? 37.198 16.784 -21.165 1.00 63.19 189 ARG A CA 1
ATOM 1496 C C . ARG A 1 189 ? 38.577 16.132 -21.107 1.00 63.19 189 ARG A C 1
ATOM 1498 O O . ARG A 1 189 ? 39.504 16.668 -21.685 1.00 63.19 189 ARG A O 1
ATOM 1505 N N . ILE A 1 190 ? 38.709 14.975 -20.456 1.00 61.34 190 ILE A N 1
ATOM 1506 C CA . ILE A 1 190 ? 39.982 14.233 -20.386 1.00 61.34 190 ILE A CA 1
ATOM 1507 C C . ILE A 1 190 ? 40.373 13.655 -21.759 1.00 61.34 190 ILE A C 1
ATOM 1509 O O . ILE A 1 190 ? 41.557 13.579 -22.078 1.00 61.34 190 ILE A O 1
ATOM 1513 N N . ALA A 1 191 ? 39.394 13.236 -22.562 1.00 57.88 191 ALA A N 1
ATOM 1514 C CA . ALA A 1 191 ? 39.583 12.740 -23.918 1.00 57.88 191 ALA A CA 1
ATOM 1515 C C . ALA A 1 191 ? 39.950 13.883 -24.864 1.00 57.88 191 ALA A C 1
ATOM 1517 O O . ALA A 1 191 ? 40.983 13.778 -25.493 1.00 57.88 191 ALA A O 1
ATOM 1518 N N . ALA A 1 192 ? 39.229 15.007 -24.860 1.00 57.75 192 ALA A N 1
ATOM 1519 C CA . ALA A 1 192 ? 39.541 16.206 -25.638 1.00 57.75 192 ALA A CA 1
ATOM 1520 C C . ALA A 1 192 ? 40.918 16.795 -25.291 1.00 57.75 192 ALA A C 1
ATOM 1522 O O . ALA A 1 192 ? 41.620 17.275 -26.173 1.00 57.75 192 ALA A O 1
ATOM 1523 N N . ASP A 1 193 ? 41.356 16.706 -24.031 1.00 61.75 193 ASP A N 1
ATOM 1524 C CA . ASP A 1 193 ? 42.710 17.118 -23.633 1.00 61.75 193 ASP A CA 1
ATOM 1525 C C . ASP A 1 193 ? 43.787 16.199 -24.255 1.00 61.75 193 ASP A C 1
ATOM 1527 O O . ASP A 1 193 ? 44.856 16.657 -24.659 1.00 61.75 193 ASP A O 1
ATOM 1531 N N . LYS A 1 194 ? 43.476 14.904 -24.435 1.00 54.00 194 LYS A N 1
ATOM 1532 C CA . LYS A 1 194 ? 44.314 13.932 -25.168 1.00 54.00 194 LYS A CA 1
ATOM 1533 C C . LYS A 1 194 ? 44.177 14.032 -26.695 1.00 54.00 194 LYS A C 1
ATOM 1535 O O . LYS A 1 194 ? 45.148 13.787 -27.403 1.00 54.00 194 LYS A O 1
ATOM 1540 N N . GLU A 1 195 ? 42.993 14.377 -27.184 1.00 46.09 195 GLU A N 1
ATOM 1541 C CA . GLU A 1 195 ? 42.577 14.421 -28.589 1.00 46.09 195 GLU A CA 1
ATOM 1542 C C . GLU A 1 195 ? 42.891 15.777 -29.233 1.00 46.09 195 GLU A C 1
ATOM 1544 O O . GLU A 1 195 ? 43.032 15.851 -30.443 1.00 46.09 195 GLU A O 1
ATOM 1549 N N . SER A 1 196 ? 43.204 16.815 -28.443 1.00 49.88 196 SER A N 1
ATOM 1550 C CA . SER A 1 196 ? 43.904 18.033 -28.898 1.00 49.88 196 SER A CA 1
ATOM 1551 C C . SER A 1 196 ? 45.251 17.747 -29.590 1.00 49.88 196 SER A C 1
ATOM 1553 O O . SER A 1 196 ? 45.870 18.645 -30.160 1.00 49.88 196 SER A O 1
ATOM 1555 N N . ARG A 1 197 ? 45.707 16.486 -29.557 1.00 53.06 197 ARG A N 1
ATOM 1556 C CA . ARG A 1 197 ? 46.878 15.963 -30.264 1.00 53.06 197 ARG A CA 1
ATOM 1557 C C . ARG A 1 197 ? 46.553 15.152 -31.535 1.00 53.06 197 ARG A C 1
ATOM 1559 O O . ARG A 1 197 ? 47.498 14.687 -32.164 1.00 53.06 197 ARG A O 1
ATOM 1566 N N . LEU A 1 198 ? 45.285 14.961 -31.925 1.00 49.91 198 LEU A N 1
ATOM 1567 C CA . LEU A 1 198 ? 44.863 14.158 -33.091 1.00 49.91 198 LEU A CA 1
ATOM 1568 C C . LEU A 1 198 ? 43.695 14.800 -33.880 1.00 49.91 198 LEU A C 1
ATOM 1570 O O . LEU A 1 198 ? 42.973 15.657 -33.384 1.00 49.91 198 LEU A O 1
ATOM 1574 N N . THR A 1 199 ? 43.565 14.436 -35.162 1.00 51.59 199 THR A N 1
ATOM 1575 C CA . THR A 1 199 ? 42.758 15.138 -36.185 1.00 51.59 199 THR A CA 1
ATOM 1576 C C . THR A 1 199 ? 41.233 14.887 -36.144 1.00 51.59 199 THR A C 1
ATOM 1578 O O . THR A 1 199 ? 40.800 13.820 -35.723 1.00 51.59 199 THR A O 1
ATOM 1581 N N . PRO A 1 200 ? 40.401 15.825 -36.661 1.00 50.25 200 PRO A N 1
ATOM 1582 C CA . PRO A 1 200 ? 39.005 16.060 -36.234 1.00 50.25 200 PRO A CA 1
ATOM 1583 C C . PRO A 1 200 ? 37.910 15.134 -36.797 1.00 50.25 200 PRO A C 1
ATOM 1585 O O . PRO A 1 200 ? 36.731 15.395 -36.564 1.00 50.25 200 PRO A O 1
ATOM 1588 N N . SER A 1 201 ? 38.246 14.114 -37.590 1.00 45.91 201 SER A N 1
ATOM 1589 C CA . SER A 1 201 ? 37.255 13.447 -38.455 1.00 45.91 201 SER A CA 1
ATOM 1590 C C . SER A 1 201 ? 36.369 12.405 -37.753 1.00 45.91 201 SER A C 1
ATOM 1592 O O . SER A 1 201 ? 35.306 12.094 -38.283 1.00 45.91 201 SER A O 1
ATOM 1594 N N . ASP A 1 202 ? 36.746 11.912 -36.568 1.00 48.72 202 ASP A N 1
ATOM 1595 C CA . ASP A 1 202 ? 36.077 10.765 -35.917 1.00 48.72 202 ASP A CA 1
ATOM 1596 C C . ASP A 1 202 ? 35.102 11.159 -34.780 1.00 48.72 202 ASP A C 1
ATOM 1598 O O . ASP A 1 202 ? 34.453 10.308 -34.171 1.00 48.72 202 ASP A O 1
ATOM 1602 N N . MET A 1 203 ? 34.961 12.457 -34.479 1.00 49.81 203 MET A N 1
ATOM 1603 C CA . MET A 1 203 ? 34.314 12.930 -33.241 1.00 49.81 203 MET A CA 1
ATOM 1604 C C . MET A 1 203 ? 32.773 12.929 -33.233 1.00 49.81 203 MET A C 1
ATOM 1606 O O . MET A 1 203 ? 32.168 12.973 -32.162 1.00 49.81 203 MET A O 1
ATOM 1610 N N . ALA A 1 204 ? 32.102 12.903 -34.387 1.00 49.41 204 ALA A N 1
ATOM 1611 C CA . ALA A 1 204 ? 30.661 13.183 -34.444 1.00 49.41 204 ALA A CA 1
ATOM 1612 C C . ALA A 1 204 ? 29.755 11.962 -34.174 1.00 49.41 204 ALA A C 1
ATOM 1614 O O . ALA A 1 204 ? 28.613 12.129 -33.744 1.00 49.41 204 ALA A O 1
ATOM 1615 N N . GLU A 1 205 ? 30.236 10.739 -34.405 1.00 44.59 205 GLU A N 1
ATOM 1616 C CA . GLU A 1 205 ? 29.389 9.534 -34.383 1.00 44.59 205 GLU A CA 1
ATOM 1617 C C . GLU A 1 205 ? 29.296 8.893 -32.980 1.00 44.59 205 GLU A C 1
ATOM 1619 O O . GLU A 1 205 ? 28.248 8.387 -32.578 1.00 44.59 205 GLU A O 1
ATOM 1624 N N . VAL A 1 206 ? 30.350 9.027 -32.167 1.00 47.91 206 VAL A N 1
ATOM 1625 C CA . VAL A 1 206 ? 30.488 8.362 -30.855 1.00 47.91 206 VAL A CA 1
ATOM 1626 C C . VAL A 1 206 ? 29.658 9.034 -29.744 1.00 47.91 206 VAL A C 1
ATOM 1628 O O . VAL A 1 206 ? 29.200 8.375 -28.806 1.00 47.91 206 VAL A O 1
ATOM 1631 N N . GLU A 1 207 ? 29.407 10.346 -29.830 1.00 45.91 207 GLU A N 1
ATOM 1632 C CA . GLU A 1 207 ? 28.661 11.079 -28.794 1.00 45.91 207 GLU A CA 1
ATOM 1633 C C . GLU A 1 207 ? 27.147 10.813 -28.810 1.00 45.91 207 GLU A C 1
ATOM 1635 O O . GLU A 1 207 ? 26.516 10.833 -27.747 1.00 45.91 207 GLU A O 1
ATOM 1640 N N . ALA A 1 208 ? 26.565 10.572 -29.990 1.00 44.41 208 ALA A N 1
ATOM 1641 C CA . ALA A 1 208 ? 25.121 10.407 -30.169 1.00 44.41 208 ALA A CA 1
ATOM 1642 C C . ALA A 1 208 ? 24.627 9.000 -29.792 1.00 44.41 208 ALA A C 1
ATOM 1644 O O . ALA A 1 208 ? 23.483 8.845 -29.350 1.00 44.41 208 ALA A O 1
ATOM 1645 N N . GLU A 1 209 ? 25.481 7.981 -29.925 1.00 42.31 209 GLU A N 1
ATOM 1646 C CA . GLU A 1 209 ? 25.163 6.615 -29.507 1.00 42.31 209 GLU A CA 1
ATOM 1647 C C . GLU A 1 209 ? 25.186 6.465 -27.983 1.00 42.31 209 GLU A C 1
ATOM 1649 O O . GLU A 1 209 ? 24.191 6.016 -27.418 1.00 42.31 209 GLU A O 1
ATOM 1654 N N . GLY A 1 210 ? 26.236 6.933 -27.295 1.00 44.69 210 GLY A N 1
ATOM 1655 C CA . GLY A 1 210 ? 26.427 6.695 -25.854 1.00 44.69 210 GLY A CA 1
ATOM 1656 C C . GLY A 1 210 ? 25.363 7.305 -24.928 1.00 44.69 210 GLY A C 1
ATOM 1657 O O . GLY A 1 210 ? 25.075 6.767 -23.859 1.00 44.69 210 GLY A O 1
ATOM 1658 N N . GLN A 1 211 ? 24.740 8.419 -25.324 1.00 40.44 211 GLN A N 1
ATOM 1659 C CA . GLN A 1 211 ? 23.697 9.075 -24.523 1.00 40.44 211 GLN A CA 1
ATOM 1660 C C . GLN A 1 211 ? 22.312 8.427 -24.716 1.00 40.44 211 GLN A C 1
ATOM 1662 O O . GLN A 1 211 ? 21.483 8.462 -23.804 1.00 40.44 211 GLN A O 1
ATOM 1667 N N . LYS A 1 212 ? 22.074 7.784 -25.871 1.00 47.34 212 LYS A N 1
ATOM 1668 C CA . LYS A 1 212 ? 20.857 7.004 -26.156 1.00 47.34 212 LYS A CA 1
ATOM 1669 C C . LYS A 1 212 ? 20.873 5.641 -25.468 1.00 47.34 212 LYS A C 1
ATOM 1671 O O . LYS A 1 212 ? 19.838 5.241 -24.943 1.00 47.34 212 LYS A O 1
ATOM 1676 N N . THR A 1 213 ? 22.013 4.951 -25.433 1.00 49.03 213 THR A N 1
ATOM 1677 C CA . THR A 1 213 ? 22.153 3.644 -24.760 1.00 49.03 213 THR A CA 1
ATOM 1678 C C . THR A 1 213 ? 21.900 3.746 -23.256 1.00 49.03 213 THR A C 1
ATOM 1680 O O . THR A 1 213 ? 21.226 2.889 -22.700 1.00 49.03 213 THR A O 1
ATOM 1683 N N . PHE A 1 214 ? 22.352 4.821 -22.604 1.00 50.69 214 PHE A N 1
ATOM 1684 C CA . PHE A 1 214 ? 22.288 4.949 -21.143 1.00 50.69 214 PHE A CA 1
ATOM 1685 C C . PHE A 1 214 ? 20.876 5.204 -20.580 1.00 50.69 214 PHE A C 1
ATOM 1687 O O . PHE A 1 214 ? 20.483 4.591 -19.587 1.00 50.69 214 PHE A O 1
ATOM 1694 N N . ILE A 1 215 ? 20.085 6.087 -21.211 1.00 52.72 215 ILE A N 1
ATOM 1695 C CA . ILE A 1 215 ? 18.686 6.323 -20.795 1.00 52.72 215 ILE A CA 1
ATOM 1696 C C . ILE A 1 215 ? 17.868 5.034 -20.976 1.00 52.72 215 ILE A C 1
ATOM 1698 O O . ILE A 1 215 ? 16.998 4.734 -20.160 1.00 52.72 215 ILE A O 1
ATOM 1702 N N . LEU A 1 216 ? 18.192 4.235 -21.998 1.00 51.66 216 LEU A N 1
ATOM 1703 C CA . LEU A 1 216 ? 17.617 2.904 -22.186 1.00 51.66 216 LEU A CA 1
ATOM 1704 C C . LEU A 1 216 ? 18.011 1.934 -21.084 1.00 51.66 216 LEU A C 1
ATOM 1706 O O . LEU A 1 216 ? 17.141 1.261 -20.555 1.00 51.66 216 LEU A O 1
ATOM 1710 N N . GLU A 1 217 ? 19.289 1.856 -20.733 1.00 51.09 217 GLU A N 1
ATOM 1711 C CA . GLU A 1 217 ? 19.803 0.886 -19.762 1.00 51.09 217 GLU A CA 1
ATOM 1712 C C . GLU A 1 217 ? 19.157 1.060 -18.372 1.00 51.09 217 GLU A C 1
ATOM 1714 O O . GLU A 1 217 ? 18.853 0.070 -17.701 1.00 51.09 217 GLU A O 1
ATOM 1719 N N . GLN A 1 218 ? 18.844 2.309 -17.986 1.00 55.03 218 GLN A N 1
ATOM 1720 C CA . GLN A 1 218 ? 18.038 2.631 -16.797 1.00 55.03 218 GLN A CA 1
ATOM 1721 C C . GLN A 1 218 ? 16.554 2.259 -16.939 1.00 55.03 218 GLN A C 1
ATOM 1723 O O . GLN A 1 218 ? 15.958 1.773 -15.979 1.00 55.03 218 GLN A O 1
ATOM 1728 N N . LEU A 1 219 ? 15.944 2.489 -18.107 1.00 52.56 219 LEU A N 1
ATOM 1729 C CA . LEU A 1 219 ? 14.560 2.082 -18.386 1.00 52.56 219 LEU A CA 1
ATOM 1730 C C . LEU A 1 219 ? 14.409 0.553 -18.401 1.00 52.56 219 LEU A C 1
ATOM 1732 O O . LEU A 1 219 ? 13.386 0.044 -17.953 1.00 52.56 219 LEU A O 1
ATOM 1736 N N . VAL A 1 220 ? 15.440 -0.164 -18.854 1.00 53.66 220 VAL A N 1
ATOM 1737 C CA . VAL A 1 220 ? 15.521 -1.630 -18.835 1.00 53.66 220 VAL A CA 1
ATOM 1738 C C . VAL A 1 220 ? 15.755 -2.147 -17.416 1.00 53.66 220 VAL A C 1
ATOM 1740 O O . VAL A 1 220 ? 15.064 -3.064 -17.006 1.00 53.66 220 VAL A O 1
ATOM 1743 N N . ASP A 1 221 ? 16.635 -1.529 -16.612 1.00 51.59 221 ASP A N 1
ATOM 1744 C CA . ASP A 1 221 ? 16.765 -1.857 -15.171 1.00 51.59 221 ASP A CA 1
ATOM 1745 C C . ASP A 1 221 ? 15.443 -1.706 -14.410 1.00 51.59 221 ASP A C 1
ATOM 1747 O O . ASP A 1 221 ? 15.121 -2.526 -13.550 1.00 51.59 221 ASP A O 1
ATOM 1751 N N . LEU A 1 222 ? 14.658 -0.672 -14.735 1.00 53.38 222 LEU A N 1
ATOM 1752 C CA . LEU A 1 222 ? 13.312 -0.525 -14.190 1.00 53.38 222 LEU A CA 1
ATOM 1753 C C . LEU A 1 222 ? 12.386 -1.638 -14.700 1.00 53.38 222 LEU A C 1
ATOM 1755 O O . LEU A 1 222 ? 11.767 -2.311 -13.883 1.00 53.38 222 LEU A O 1
ATOM 1759 N N . SER A 1 223 ? 12.320 -1.854 -16.019 1.00 51.09 223 SER A N 1
ATOM 1760 C CA . SER A 1 223 ? 11.468 -2.877 -16.648 1.00 51.09 223 SER A CA 1
ATOM 1761 C C . SER A 1 223 ? 11.724 -4.283 -16.091 1.00 51.09 223 SER A C 1
ATOM 1763 O O . SER A 1 223 ? 10.770 -4.963 -15.730 1.00 51.09 223 SER A O 1
ATOM 1765 N N . ASP A 1 224 ? 12.985 -4.685 -15.920 1.00 50.03 224 ASP A N 1
ATOM 1766 C CA . ASP A 1 224 ? 13.382 -6.008 -15.411 1.00 50.03 224 ASP A CA 1
ATOM 1767 C C . ASP A 1 224 ? 13.016 -6.192 -13.932 1.00 50.03 224 ASP A C 1
ATOM 1769 O O . ASP A 1 224 ? 12.591 -7.268 -13.498 1.00 50.03 224 ASP A O 1
ATOM 1773 N N . GLY A 1 225 ? 13.150 -5.121 -13.140 1.00 54.62 225 GLY A N 1
ATOM 1774 C CA . GLY A 1 225 ? 12.646 -5.082 -11.771 1.00 54.62 225 GLY A CA 1
ATOM 1775 C C . GLY A 1 225 ? 11.139 -5.346 -11.702 1.00 54.62 225 GLY A C 1
ATOM 1776 O O . GLY A 1 225 ? 10.674 -5.927 -10.719 1.00 54.62 225 GLY A O 1
ATOM 1777 N N . PHE A 1 226 ? 10.392 -4.980 -12.752 1.00 52.12 226 PHE A N 1
ATOM 1778 C CA . PHE A 1 226 ? 8.946 -5.185 -12.865 1.00 52.12 226 PHE A CA 1
ATOM 1779 C C . PHE A 1 226 ? 8.562 -6.524 -13.473 1.00 52.12 226 PHE A C 1
ATOM 1781 O O . PHE A 1 226 ? 7.648 -7.147 -12.941 1.00 52.12 226 PHE A O 1
ATOM 1788 N N . ASP A 1 227 ? 9.267 -7.021 -14.487 1.00 48.03 227 ASP A N 1
ATOM 1789 C CA . ASP A 1 227 ? 9.037 -8.367 -15.027 1.00 48.03 227 ASP A CA 1
ATOM 1790 C C . ASP A 1 227 ? 9.248 -9.423 -13.929 1.00 48.03 227 ASP A C 1
ATOM 1792 O O . ASP A 1 227 ? 8.438 -10.332 -13.764 1.00 48.03 227 ASP A O 1
ATOM 1796 N N . ALA A 1 228 ? 10.229 -9.217 -13.042 1.00 50.88 228 ALA A N 1
ATOM 1797 C CA . ALA A 1 228 ? 10.435 -10.067 -11.869 1.00 50.88 228 ALA A CA 1
ATOM 1798 C C . ALA A 1 228 ? 9.317 -9.975 -10.804 1.00 50.88 228 ALA A C 1
ATOM 1800 O O . ALA A 1 228 ? 9.258 -10.826 -9.909 1.00 50.88 228 ALA A O 1
ATOM 1801 N N . ILE A 1 229 ? 8.472 -8.940 -10.838 1.00 45.16 229 ILE A N 1
ATOM 1802 C CA . ILE A 1 229 ? 7.287 -8.779 -9.978 1.00 45.16 229 ILE A CA 1
ATOM 1803 C C . ILE A 1 229 ? 6.043 -9.345 -10.678 1.00 45.16 229 ILE A C 1
ATOM 1805 O O . ILE A 1 229 ? 5.238 -9.999 -10.018 1.00 45.16 229 ILE A O 1
ATOM 1809 N N . PHE A 1 230 ? 5.914 -9.156 -11.994 1.00 43.25 230 PHE A N 1
ATOM 1810 C CA . PHE A 1 230 ? 4.804 -9.649 -12.811 1.00 43.25 230 PHE A CA 1
ATOM 1811 C C . PHE A 1 230 ? 4.853 -11.160 -13.033 1.00 43.25 230 PHE A C 1
ATOM 1813 O O . PHE A 1 230 ? 3.845 -11.810 -12.786 1.00 43.25 230 PHE A O 1
ATOM 1820 N N . GLU A 1 231 ? 6.012 -11.753 -13.341 1.00 46.47 231 GLU A N 1
ATOM 1821 C CA . GLU A 1 231 ? 6.157 -13.220 -13.385 1.00 46.47 231 GLU A CA 1
ATOM 1822 C C . GLU A 1 231 ? 5.764 -13.863 -12.044 1.00 46.47 231 GLU A C 1
ATOM 1824 O O . GLU A 1 231 ? 5.203 -14.956 -11.996 1.00 46.47 231 GLU A O 1
ATOM 1829 N N . LYS A 1 232 ? 6.012 -13.170 -10.924 1.00 47.22 232 LYS A N 1
ATOM 1830 C CA . LYS A 1 232 ? 5.590 -13.633 -9.592 1.00 47.22 232 LYS A CA 1
ATOM 1831 C C . LYS A 1 232 ? 4.084 -13.508 -9.361 1.00 47.22 232 LYS A C 1
ATOM 1833 O O . LYS A 1 232 ? 3.562 -14.250 -8.536 1.00 47.22 232 LYS A O 1
ATOM 1838 N N . LEU A 1 233 ? 3.419 -12.582 -10.044 1.00 37.75 233 LEU A N 1
ATOM 1839 C CA . LEU A 1 233 ? 1.978 -12.340 -9.970 1.00 37.75 233 LEU A CA 1
ATOM 1840 C C . LEU A 1 233 ? 1.187 -13.243 -10.930 1.00 37.75 233 LEU A C 1
ATOM 1842 O O . LEU A 1 233 ? 0.106 -13.676 -10.560 1.00 37.75 233 LEU A O 1
ATOM 1846 N N . GLU A 1 234 ? 1.732 -13.563 -12.109 1.00 37.28 234 GLU A N 1
ATOM 1847 C CA . GLU A 1 234 ? 1.151 -14.494 -13.096 1.00 37.28 234 GLU A CA 1
ATOM 1848 C C . GLU A 1 234 ? 1.361 -15.974 -12.740 1.00 37.28 234 GLU A C 1
ATOM 1850 O O . GLU A 1 234 ? 0.621 -16.828 -13.212 1.00 37.28 234 GLU A O 1
ATOM 1855 N N . SER A 1 235 ? 2.350 -16.302 -11.901 1.00 37.06 235 SER A N 1
ATOM 1856 C CA . SER A 1 235 ? 2.575 -17.677 -11.411 1.00 37.06 235 SER A CA 1
ATOM 1857 C C . SER A 1 235 ? 1.642 -18.120 -10.262 1.00 37.06 235 SER A C 1
ATOM 1859 O O . SER A 1 235 ? 1.926 -19.124 -9.599 1.00 37.06 235 SER A O 1
ATOM 1861 N N . LEU A 1 236 ? 0.573 -17.357 -10.004 1.00 34.72 236 LEU A N 1
ATOM 1862 C CA . LEU A 1 236 ? -0.526 -17.655 -9.073 1.00 34.72 236 LEU A CA 1
ATOM 1863 C C . LEU A 1 236 ? -1.713 -18.261 -9.826 1.00 34.72 236 LEU A C 1
ATOM 1865 O O . LEU A 1 236 ? -2.328 -19.183 -9.246 1.00 34.72 236 LEU A O 1
#